Protein AF-A0A023FQD1-F1 (afdb_monomer)

Mean predicted aligned error: 7.82 Å

Secondary structure (DSSP, 8-state):
--HHHHHHHHHHHHH-SS--EEE-TTS---HHHHHHHHHHHHH-SS--EEEEES----TT---SS---HHHHHHEEEEE-HHHHHHHHHH--SS-SS-SEEEEEE-TT--HHHHHHHHHHHHHH-SS--EEEEEE-S---HHHHHHHHHHHHH-SS--EEEEEESS---HHHHHHHHHHTT-SS--EEEEEEEE--HHHHHHHHHHHHH-S---EEEEEEE---HHHHHHHHHHTTT-SS--EEEESSS-S-S-HHHHHHHHHHHHHHHHHHHHHTTS---HHHHHHHHHHTT-HHHHHHHHHHH---HHHHHHHHHHHHTT-

Nearest PDB structures (foldseek):
  5irm-assembly1_C  TM=6.467E-01  e=1.999E-05  Oryctolagus cuniculus
  5irm-assembly1_A  TM=6.499E-01  e=2.656E-05  Oryctolagus cuniculus
  5irn-assembly1_A  TM=6.885E-01  e=3.236E-04  Oryctolagus cuniculus
  8j07-assembly1_5  TM=5.801E-01  e=6.228E-05  Homo sapiens
  8glv-assembly1_Ez  TM=5.370E-01  e=3.334E-05  Chlamydomonas reinhardtii

Structure (mmCIF, N/CA/C/O backbone):
data_AF-A0A023FQD1-F1
#
_entry.id   AF-A0A023FQD1-F1
#
loop_
_atom_site.group_PDB
_atom_site.id
_atom_site.type_symbol
_atom_site.label_atom_id
_atom_site.label_alt_id
_atom_site.label_comp_id
_atom_site.label_asym_id
_atom_site.label_entity_id
_atom_site.label_seq_id
_atom_site.pdbx_PDB_ins_code
_atom_site.Cartn_x
_atom_site.Cartn_y
_atom_site.Cartn_z
_atom_site.occupancy
_atom_site.B_iso_or_equiv
_atom_site.auth_seq_id
_atom_site.auth_comp_id
_atom_site.auth_asym_id
_atom_site.auth_atom_id
_atom_site.pdbx_PDB_model_num
ATOM 1 N N . PHE A 1 1 ? 9.485 -19.911 -16.332 1.00 59.66 1 PHE A N 1
ATOM 2 C CA . PHE A 1 1 ? 9.370 -19.295 -17.665 1.00 59.66 1 PHE A CA 1
ATOM 3 C C . PHE A 1 1 ? 9.946 -17.894 -17.540 1.00 59.66 1 PHE A C 1
ATOM 5 O O . PHE A 1 1 ? 9.322 -17.101 -16.865 1.00 59.66 1 PHE A O 1
ATOM 12 N N . GLY A 1 2 ? 11.150 -17.627 -18.058 1.00 84.50 2 GLY A N 1
ATOM 13 C CA . GLY A 1 2 ? 11.765 -16.290 -17.969 1.00 84.50 2 GLY A CA 1
ATOM 14 C C . GLY A 1 2 ? 11.154 -15.300 -18.971 1.00 84.50 2 GLY A C 1
ATOM 15 O O . GLY A 1 2 ? 10.023 -15.485 -19.427 1.00 84.50 2 GLY A O 1
ATOM 16 N N . ASP A 1 3 ? 11.930 -14.310 -19.406 1.00 87.81 3 ASP A N 1
ATOM 17 C CA . ASP A 1 3 ? 11.467 -13.201 -20.261 1.00 87.81 3 ASP A CA 1
ATOM 18 C C . ASP A 1 3 ? 10.731 -13.602 -21.539 1.00 87.81 3 ASP A C 1
ATOM 20 O O . ASP A 1 3 ? 9.830 -12.897 -21.988 1.00 87.81 3 ASP A O 1
ATOM 24 N N . LEU A 1 4 ? 11.074 -14.745 -22.140 1.00 92.19 4 LEU A N 1
ATOM 25 C CA . LEU A 1 4 ? 10.372 -15.239 -23.327 1.00 92.19 4 LEU A CA 1
ATOM 26 C C . LEU A 1 4 ? 8.878 -15.459 -23.056 1.00 92.19 4 LEU A C 1
ATOM 28 O O . LEU A 1 4 ? 8.046 -15.089 -23.887 1.00 92.19 4 LEU A O 1
ATOM 32 N N . GLY A 1 5 ? 8.549 -16.028 -21.893 1.00 92.12 5 GLY A N 1
ATOM 33 C CA . GLY A 1 5 ? 7.172 -16.241 -21.459 1.00 92.12 5 GLY A CA 1
ATOM 34 C C . GLY A 1 5 ? 6.483 -14.922 -21.124 1.00 92.12 5 GLY A C 1
ATOM 35 O O . GLY A 1 5 ? 5.396 -14.661 -21.634 1.00 92.12 5 GLY A O 1
ATOM 36 N N . ALA A 1 6 ? 7.147 -14.052 -20.357 1.00 92.88 6 ALA A N 1
ATOM 37 C CA . ALA A 1 6 ? 6.629 -12.726 -20.021 1.00 92.88 6 ALA A CA 1
ATOM 38 C C . ALA A 1 6 ? 6.320 -11.884 -21.266 1.00 92.88 6 ALA A C 1
ATOM 40 O O . ALA A 1 6 ? 5.247 -11.298 -21.372 1.00 92.88 6 ALA A O 1
ATOM 41 N N . ARG A 1 7 ? 7.201 -11.896 -22.270 1.00 93.75 7 ARG A N 1
ATOM 42 C CA . ARG A 1 7 ? 6.983 -11.198 -23.540 1.00 93.75 7 ARG A CA 1
ATOM 43 C C . ARG A 1 7 ? 5.815 -11.779 -24.336 1.00 93.75 7 ARG A C 1
ATOM 45 O O . ARG A 1 7 ? 5.086 -11.025 -24.979 1.00 93.75 7 ARG A O 1
ATOM 52 N N . ALA A 1 8 ? 5.628 -13.099 -24.321 1.00 95.00 8 ALA A N 1
ATOM 53 C CA . ALA A 1 8 ? 4.468 -13.729 -24.950 1.00 95.00 8 ALA A CA 1
ATOM 54 C C . ALA A 1 8 ? 3.163 -13.330 -24.240 1.00 95.00 8 ALA A C 1
ATOM 56 O O . ALA A 1 8 ? 2.197 -12.962 -24.909 1.00 95.00 8 ALA A O 1
ATOM 57 N N . LEU A 1 9 ? 3.163 -13.314 -22.903 1.00 95.50 9 LEU A N 1
ATOM 58 C CA . LEU A 1 9 ? 2.036 -12.844 -22.095 1.00 95.50 9 LEU A CA 1
ATOM 59 C C . LEU A 1 9 ? 1.731 -11.369 -22.361 1.00 95.50 9 LEU A C 1
ATOM 61 O O . LEU A 1 9 ? 0.588 -11.039 -22.654 1.00 95.50 9 LEU A O 1
ATOM 65 N N . ALA A 1 10 ? 2.738 -10.495 -22.361 1.00 95.00 10 ALA A N 1
ATOM 66 C CA . ALA A 1 10 ? 2.570 -9.080 -22.679 1.00 95.00 10 ALA A CA 1
ATOM 67 C C . ALA A 1 10 ? 1.983 -8.871 -24.088 1.00 95.00 10 ALA A C 1
ATOM 69 O O . ALA A 1 10 ? 1.087 -8.057 -24.280 1.00 95.00 10 ALA A O 1
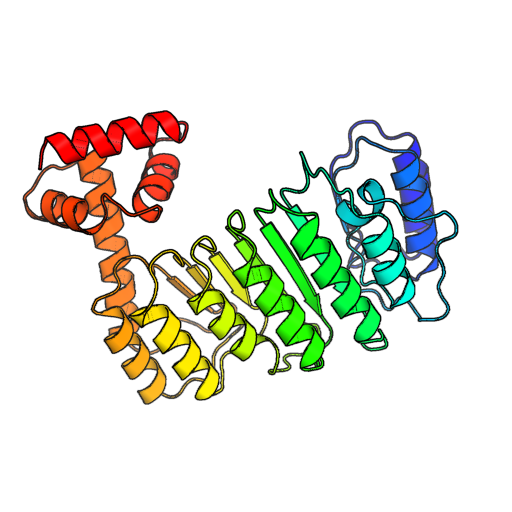ATOM 70 N N . LYS A 1 11 ? 2.413 -9.646 -25.092 1.00 95.44 11 LYS A N 1
ATOM 71 C CA . LYS A 1 11 ? 1.793 -9.596 -26.428 1.00 95.44 11 LYS A CA 1
ATOM 72 C C . LYS A 1 11 ? 0.329 -10.035 -26.408 1.00 95.44 11 LYS A C 1
ATOM 74 O O . LYS A 1 11 ? -0.492 -9.385 -27.050 1.00 95.44 11 LYS A O 1
ATOM 79 N N . ALA A 1 12 ? -0.000 -11.098 -25.676 1.00 95.38 12 ALA A N 1
ATOM 80 C CA . ALA A 1 12 ? -1.376 -11.568 -25.538 1.00 95.38 12 ALA A CA 1
ATOM 81 C C . ALA A 1 12 ? -2.261 -10.547 -24.801 1.00 95.38 12 ALA A C 1
ATOM 83 O O . ALA A 1 12 ? -3.403 -10.324 -25.203 1.00 95.38 12 ALA A O 1
ATOM 84 N N . LEU A 1 13 ? -1.726 -9.871 -23.776 1.00 95.38 13 LEU A N 1
ATOM 85 C CA . LEU A 1 13 ? -2.438 -8.832 -23.032 1.00 95.38 13 LEU A CA 1
ATOM 86 C C . LEU A 1 13 ? -2.891 -7.676 -23.924 1.00 95.38 13 LEU A C 1
ATOM 88 O O . LEU A 1 13 ? -3.989 -7.175 -23.722 1.00 95.38 13 LEU A O 1
ATOM 92 N N . ARG A 1 14 ? -2.120 -7.285 -24.946 1.00 94.00 14 ARG A N 1
ATOM 93 C CA . ARG A 1 14 ? -2.522 -6.212 -25.883 1.00 94.00 14 ARG A CA 1
ATOM 94 C C . ARG A 1 14 ? -3.893 -6.449 -26.518 1.00 94.00 14 ARG A C 1
ATOM 96 O O . ARG A 1 14 ? -4.616 -5.494 -26.766 1.00 94.00 14 ARG A O 1
ATOM 103 N N . GLN A 1 15 ? -4.239 -7.707 -26.782 1.00 93.06 15 GLN A N 1
ATOM 104 C CA . GLN A 1 15 ? -5.505 -8.097 -27.412 1.00 93.06 15 GLN A CA 1
ATOM 105 C C . GLN A 1 15 ? -6.536 -8.613 -26.402 1.00 93.06 15 GLN A C 1
ATOM 107 O O . GLN A 1 15 ? -7.679 -8.881 -26.765 1.00 93.06 15 GLN A O 1
ATOM 112 N N . ASN A 1 16 ? -6.144 -8.782 -25.140 1.00 94.06 16 ASN A N 1
ATOM 113 C CA . ASN A 1 16 ? -7.008 -9.350 -24.126 1.00 94.06 16 ASN A CA 1
ATOM 114 C C . ASN A 1 16 ? -8.005 -8.307 -23.596 1.00 94.06 16 ASN A C 1
ATOM 116 O O . ASN A 1 16 ? -7.620 -7.232 -23.140 1.00 94.06 16 ASN A O 1
ATOM 120 N N . SER A 1 17 ? -9.291 -8.651 -23.613 1.00 93.56 17 SER A N 1
ATOM 121 C CA . SER A 1 17 ? -10.382 -7.756 -23.217 1.00 93.56 17 SER A CA 1
ATOM 122 C C . SER A 1 17 ? -11.086 -8.163 -21.920 1.00 93.56 17 SER A C 1
ATOM 124 O O . SER A 1 17 ? -12.135 -7.605 -21.606 1.00 93.56 17 SER A O 1
ATOM 126 N N . SER A 1 18 ? -10.562 -9.142 -21.175 1.00 95.31 18 SER A N 1
ATOM 127 C CA . SER A 1 18 ? -11.251 -9.715 -20.007 1.00 95.31 18 SER A CA 1
ATOM 128 C C . SER A 1 18 ? -10.387 -9.830 -18.753 1.00 95.31 18 SER A C 1
ATOM 130 O O . SER A 1 18 ? -10.914 -9.797 -17.643 1.00 95.31 18 SER A O 1
ATOM 132 N N . LEU A 1 19 ? -9.073 -9.985 -18.898 1.00 95.94 19 LEU A N 1
ATOM 133 C CA . LEU A 1 19 ? -8.156 -10.172 -17.788 1.00 95.94 19 LEU A CA 1
ATOM 134 C C . LEU A 1 19 ? -7.997 -8.859 -17.027 1.00 95.94 19 LEU A C 1
ATOM 136 O O . LEU A 1 19 ? -7.632 -7.832 -17.595 1.00 95.94 19 LEU A O 1
ATOM 140 N N . LYS A 1 20 ? -8.249 -8.916 -15.721 1.00 94.69 20 LYS A N 1
ATOM 141 C CA . LYS A 1 20 ? -8.108 -7.766 -14.825 1.00 94.69 20 LYS A CA 1
ATOM 142 C C . LYS A 1 20 ? -6.785 -7.750 -14.080 1.00 94.69 20 LYS A C 1
ATOM 144 O O . LYS A 1 20 ? -6.235 -6.677 -13.858 1.00 94.69 20 LYS A O 1
ATOM 149 N N . ARG A 1 21 ? -6.265 -8.918 -13.706 1.00 94.94 21 ARG A N 1
ATOM 150 C CA . ARG A 1 21 ? -5.047 -9.042 -12.901 1.00 94.94 21 ARG A CA 1
ATOM 151 C C . ARG A 1 21 ? -4.145 -10.130 -13.464 1.00 94.94 21 ARG A C 1
ATOM 153 O O . ARG A 1 21 ? -4.637 -11.202 -13.813 1.00 94.94 21 ARG A O 1
ATOM 160 N N . LEU A 1 22 ? -2.851 -9.847 -13.534 1.00 95.19 22 LEU A N 1
ATOM 161 C CA . LEU A 1 22 ? -1.807 -10.801 -13.893 1.00 95.19 22 LEU A CA 1
ATOM 162 C C . LEU A 1 22 ? -0.693 -10.737 -12.849 1.00 95.19 22 LEU A C 1
ATOM 164 O O . LEU A 1 22 ? -0.206 -9.654 -12.549 1.00 95.19 22 LEU A O 1
ATOM 168 N N . ASP A 1 23 ? -0.272 -11.887 -12.340 1.00 94.25 23 ASP A N 1
ATOM 169 C CA . ASP A 1 23 ? 0.878 -12.005 -11.447 1.00 94.25 23 ASP A CA 1
ATOM 170 C C . ASP A 1 23 ? 1.902 -12.954 -12.077 1.00 94.25 23 ASP A C 1
ATOM 172 O O . ASP A 1 23 ? 1.580 -14.093 -12.427 1.00 94.25 23 ASP A O 1
ATOM 176 N N . VAL A 1 24 ? 3.113 -12.446 -12.286 1.00 93.12 24 VAL A N 1
ATOM 177 C CA . VAL A 1 24 ? 4.273 -13.177 -12.812 1.00 93.12 24 VAL A CA 1
ATOM 178 C C . VAL A 1 24 ? 5.522 -12.923 -11.956 1.00 93.12 24 VAL A C 1
ATOM 180 O O . VAL A 1 24 ? 6.642 -13.078 -12.441 1.00 93.12 24 VAL A O 1
ATOM 183 N N . SER A 1 25 ? 5.333 -12.552 -10.687 1.00 88.31 25 SER A N 1
ATOM 184 C CA . SER A 1 25 ? 6.391 -12.150 -9.751 1.00 88.31 25 SER A CA 1
ATOM 185 C C . SER A 1 25 ? 7.506 -13.185 -9.566 1.00 88.31 25 SER A C 1
ATOM 187 O O . SER A 1 25 ? 8.687 -12.851 -9.621 1.00 88.31 25 SER A O 1
ATOM 189 N N . ASP A 1 26 ? 7.159 -14.467 -9.484 1.00 85.12 26 ASP A N 1
ATOM 190 C CA . ASP A 1 26 ? 8.122 -15.558 -9.272 1.00 85.12 26 ASP A CA 1
ATOM 191 C C . ASP A 1 26 ? 8.632 -16.203 -10.578 1.00 85.12 26 ASP A C 1
ATOM 193 O O . ASP A 1 26 ? 8.946 -17.397 -10.641 1.00 85.12 26 ASP A O 1
ATOM 197 N N . CYS A 1 27 ? 8.720 -15.428 -11.665 1.00 88.44 27 CYS A N 1
ATOM 198 C CA . CYS A 1 27 ? 9.106 -15.946 -12.985 1.00 88.44 27 CYS A CA 1
ATOM 199 C C . CYS A 1 27 ? 10.577 -15.726 -13.379 1.00 88.44 27 CYS A C 1
ATOM 201 O O . CYS A 1 27 ? 10.958 -16.135 -14.478 1.00 88.44 27 CYS A O 1
ATOM 203 N N . ARG A 1 28 ? 11.420 -15.165 -12.494 1.00 85.69 28 ARG A N 1
ATOM 204 C CA . ARG A 1 28 ? 12.837 -14.821 -12.778 1.00 85.69 28 ARG A CA 1
ATOM 205 C C . ARG A 1 28 ? 12.964 -13.957 -14.035 1.00 85.69 28 ARG A C 1
ATOM 207 O O . ARG A 1 28 ? 13.583 -14.349 -15.026 1.00 85.69 28 ARG A O 1
ATOM 214 N N . LEU A 1 29 ? 12.273 -12.831 -14.000 1.00 90.06 29 LEU A N 1
ATOM 215 C CA . LEU A 1 29 ? 12.212 -11.880 -15.098 1.00 90.06 29 LEU A CA 1
ATOM 216 C C . LEU A 1 29 ? 13.420 -10.935 -15.060 1.00 90.06 29 LEU A C 1
ATOM 218 O O . LEU A 1 29 ? 14.055 -10.777 -14.018 1.00 90.06 29 LEU A O 1
ATOM 222 N N . THR A 1 30 ? 13.704 -10.283 -16.183 1.00 90.19 30 THR A N 1
ATOM 223 C CA . THR A 1 30 ? 14.655 -9.167 -16.281 1.00 90.19 30 THR A CA 1
ATOM 224 C C . THR A 1 30 ? 13.961 -7.900 -16.781 1.00 90.19 30 THR A C 1
ATOM 226 O O . THR A 1 30 ? 12.789 -7.912 -17.169 1.00 90.19 30 THR A O 1
ATOM 229 N N . GLU A 1 31 ? 14.685 -6.787 -16.818 1.00 91.00 31 GLU A N 1
ATOM 230 C CA . GLU A 1 31 ? 14.206 -5.503 -17.336 1.00 91.00 31 GLU A CA 1
ATOM 231 C C . GLU A 1 31 ? 13.620 -5.567 -18.770 1.00 91.00 31 GLU A C 1
ATOM 233 O O . GLU A 1 31 ? 12.736 -4.782 -19.122 1.00 91.00 31 GLU A O 1
ATOM 238 N N . GLY A 1 32 ? 13.992 -6.571 -19.580 1.00 90.94 32 GLY A N 1
ATOM 239 C CA . GLY A 1 32 ? 13.367 -6.820 -20.887 1.00 90.94 32 GLY A CA 1
ATOM 240 C C . GLY A 1 32 ? 11.873 -7.185 -20.804 1.00 90.94 32 GLY A C 1
ATOM 241 O O . GLY A 1 32 ? 11.086 -6.858 -21.705 1.00 90.94 32 GLY A O 1
ATOM 242 N N . ALA A 1 33 ? 11.449 -7.827 -19.711 1.00 92.81 33 ALA A N 1
ATOM 243 C CA . ALA A 1 33 ? 10.040 -8.080 -19.427 1.00 92.81 33 ALA A CA 1
ATOM 244 C C . ALA A 1 33 ? 9.298 -6.781 -19.080 1.00 92.81 33 ALA A C 1
ATOM 246 O O . ALA A 1 33 ? 8.182 -6.579 -19.566 1.00 92.81 33 ALA A O 1
ATOM 247 N N . VAL A 1 34 ? 9.932 -5.880 -18.320 1.00 94.31 34 VAL A N 1
ATOM 248 C CA . VAL A 1 34 ? 9.362 -4.578 -17.928 1.00 94.31 34 VAL A CA 1
ATOM 249 C C . VAL A 1 34 ? 8.991 -3.771 -19.170 1.00 94.31 34 VAL A C 1
ATOM 251 O O . VAL A 1 34 ? 7.831 -3.389 -19.320 1.00 94.31 34 VAL A O 1
ATOM 254 N N . SER A 1 35 ? 9.915 -3.619 -20.125 1.00 94.88 35 SER A N 1
ATOM 255 C CA . SER A 1 35 ? 9.648 -2.912 -21.389 1.00 94.88 35 SER A CA 1
ATOM 256 C C . SER A 1 35 ? 8.483 -3.533 -22.171 1.00 94.88 35 SER A C 1
ATOM 258 O O . SER A 1 35 ? 7.615 -2.825 -22.682 1.00 94.88 35 SER A O 1
ATOM 260 N N . SER A 1 36 ? 8.398 -4.868 -22.203 1.00 95.00 36 SER A N 1
ATOM 261 C CA . SER A 1 36 ? 7.307 -5.574 -22.889 1.00 95.00 36 SER A CA 1
ATOM 262 C C . SER A 1 36 ? 5.936 -5.269 -22.269 1.00 95.00 36 SER A C 1
ATOM 264 O O . SER A 1 36 ? 4.957 -5.072 -23.000 1.00 95.00 36 SER A O 1
ATOM 266 N N . PHE A 1 37 ? 5.854 -5.224 -20.935 1.00 95.81 37 PHE A N 1
ATOM 267 C CA . PHE A 1 37 ? 4.618 -4.914 -20.217 1.00 95.81 37 PHE A CA 1
ATOM 268 C C . PHE A 1 37 ? 4.257 -3.429 -20.263 1.00 95.81 37 PHE A C 1
ATOM 270 O O . PHE A 1 37 ? 3.077 -3.131 -20.431 1.00 95.81 37 PHE A O 1
ATOM 277 N N . VAL A 1 38 ? 5.231 -2.513 -20.216 1.00 95.44 38 VAL A N 1
ATOM 278 C CA . VAL A 1 38 ? 4.999 -1.070 -20.421 1.00 95.44 38 VAL A CA 1
ATOM 279 C C . VAL A 1 38 ? 4.309 -0.828 -21.766 1.00 95.44 38 VAL A C 1
ATOM 281 O O . VAL A 1 38 ? 3.235 -0.228 -21.811 1.00 95.44 38 VAL A O 1
ATOM 284 N N . GLU A 1 39 ? 4.850 -1.380 -22.856 1.00 94.88 39 GLU A N 1
ATOM 285 C CA . GLU A 1 39 ? 4.236 -1.258 -24.185 1.00 94.88 39 GLU A CA 1
ATOM 286 C C . GLU A 1 39 ? 2.852 -1.914 -24.263 1.00 94.88 39 GLU A C 1
ATOM 288 O O . GLU A 1 39 ? 1.966 -1.437 -24.972 1.00 94.88 39 GLU A O 1
ATOM 293 N N . SER A 1 40 ? 2.654 -3.031 -23.558 1.00 95.12 40 SER A N 1
ATOM 294 C CA . SER A 1 40 ? 1.355 -3.700 -23.530 1.00 95.12 40 SER A CA 1
ATOM 295 C C . SER A 1 40 ? 0.297 -2.877 -22.803 1.00 95.12 40 SER A C 1
ATOM 297 O O . SER A 1 40 ? -0.828 -2.764 -23.287 1.00 95.12 40 SER A O 1
ATOM 299 N N . LEU A 1 41 ? 0.632 -2.334 -21.634 1.00 94.81 41 LEU A N 1
ATOM 300 C CA . LEU A 1 41 ? -0.291 -1.572 -20.796 1.00 94.81 41 LEU A CA 1
ATOM 301 C C . LEU A 1 41 ? -0.604 -0.198 -21.388 1.00 94.81 41 LEU A C 1
ATOM 303 O O . LEU A 1 41 ? -1.699 0.310 -21.169 1.00 94.81 41 LEU A O 1
ATOM 307 N N . ALA A 1 42 ? 0.299 0.368 -22.191 1.00 92.81 42 ALA A N 1
ATOM 308 C CA . ALA A 1 42 ? 0.023 1.579 -22.961 1.00 92.81 42 ALA A CA 1
ATOM 309 C C . ALA A 1 42 ? -1.106 1.384 -23.995 1.00 92.81 42 ALA A C 1
ATOM 311 O O . ALA A 1 42 ? -1.808 2.334 -24.329 1.00 92.81 42 ALA A O 1
ATOM 312 N N . LEU A 1 43 ? -1.295 0.156 -24.494 1.00 93.69 43 LEU A N 1
ATOM 313 C CA . LEU A 1 43 ? -2.333 -0.187 -25.476 1.00 93.69 43 LEU A CA 1
ATOM 314 C C . LEU A 1 43 ? -3.571 -0.838 -24.843 1.00 93.69 43 LEU A C 1
ATOM 316 O O . LEU A 1 43 ? -4.635 -0.864 -25.460 1.00 93.69 43 LEU A O 1
ATOM 320 N N . ASN A 1 44 ? -3.442 -1.376 -23.629 1.00 92.31 44 ASN A N 1
ATOM 321 C CA . ASN A 1 44 ? -4.515 -2.065 -22.927 1.00 92.31 44 ASN A CA 1
ATOM 322 C C . ASN A 1 44 ? -5.024 -1.235 -21.740 1.00 92.31 44 ASN A C 1
ATOM 324 O O . ASN A 1 44 ? -4.305 -1.037 -20.765 1.00 92.31 44 ASN A O 1
ATOM 328 N N . ASN A 1 45 ? -6.300 -0.843 -21.777 1.00 88.81 45 ASN A N 1
ATOM 329 C CA . ASN A 1 45 ? -6.974 -0.096 -20.702 1.00 88.81 45 ASN A CA 1
ATOM 330 C C . ASN A 1 45 ? -7.917 -0.966 -19.843 1.00 88.81 45 ASN A C 1
ATOM 332 O O . ASN A 1 45 ? -8.671 -0.439 -19.031 1.00 88.81 45 ASN A O 1
ATOM 336 N N . ILE A 1 46 ? -7.917 -2.289 -20.045 1.00 92.31 46 ILE A N 1
ATOM 337 C CA . ILE A 1 46 ? -8.805 -3.237 -19.354 1.00 92.31 46 ILE A CA 1
ATOM 338 C C . ILE A 1 46 ? -8.136 -3.853 -18.130 1.00 92.31 46 ILE A C 1
ATOM 340 O O . ILE A 1 46 ? -8.797 -4.012 -17.099 1.00 92.31 46 ILE A O 1
ATOM 344 N N . VAL A 1 47 ? -6.859 -4.219 -18.263 1.00 93.75 47 VAL A N 1
ATOM 345 C CA . VAL A 1 47 ? -6.045 -4.764 -17.178 1.00 93.75 47 VAL A CA 1
ATOM 346 C C . VAL A 1 47 ? -5.905 -3.693 -16.109 1.00 93.75 47 VAL A C 1
ATOM 348 O O . VAL A 1 47 ? -5.584 -2.547 -16.413 1.00 93.75 47 VAL A O 1
ATOM 351 N N . GLU A 1 48 ? -6.152 -4.076 -14.865 1.00 92.00 48 GLU A N 1
ATOM 352 C CA . GLU A 1 48 ? -6.115 -3.209 -13.689 1.00 92.00 48 GLU A CA 1
ATOM 353 C C . GLU A 1 48 ? -4.815 -3.386 -12.899 1.00 92.00 48 GLU A C 1
ATOM 355 O O . GLU A 1 48 ? -4.383 -2.448 -12.240 1.00 92.00 48 GLU A O 1
ATOM 360 N N . ARG A 1 49 ? -4.178 -4.565 -12.964 1.00 93.19 49 ARG A N 1
ATOM 361 C CA . ARG A 1 49 ? -2.921 -4.841 -12.254 1.00 93.19 49 ARG A CA 1
ATOM 362 C C . ARG A 1 49 ? -2.060 -5.885 -12.966 1.00 93.19 49 ARG A C 1
ATOM 364 O O . ARG A 1 49 ? -2.558 -6.947 -13.340 1.00 93.19 49 ARG A O 1
ATOM 371 N N . VAL A 1 50 ? -0.766 -5.611 -13.091 1.00 95.19 50 VAL A N 1
ATOM 372 C CA . VAL A 1 50 ? 0.277 -6.560 -13.498 1.00 95.19 50 VAL A CA 1
ATOM 373 C C . VAL A 1 50 ? 1.389 -6.517 -12.459 1.00 95.19 50 VAL A C 1
ATOM 375 O O . VAL A 1 50 ? 2.027 -5.481 -12.308 1.00 95.19 50 VAL A O 1
ATOM 378 N N . CYS A 1 51 ? 1.629 -7.630 -11.770 1.00 94.00 51 CYS A N 1
ATOM 379 C CA . CYS A 1 51 ? 2.713 -7.758 -10.804 1.00 94.00 51 CYS A CA 1
ATOM 380 C C . CYS A 1 51 ? 3.887 -8.518 -11.418 1.00 94.00 51 CYS A C 1
ATOM 382 O O . CYS A 1 51 ? 3.735 -9.669 -11.836 1.00 94.00 51 CYS A O 1
ATOM 384 N N . LEU A 1 52 ? 5.045 -7.860 -11.495 1.00 92.31 52 LEU A N 1
ATOM 385 C CA . LEU A 1 52 ? 6.303 -8.471 -11.930 1.00 92.31 52 LEU A CA 1
ATOM 386 C C . LEU A 1 52 ? 7.199 -8.872 -10.754 1.00 92.31 52 LEU A C 1
ATOM 388 O O . LEU A 1 52 ? 8.230 -9.505 -10.968 1.00 92.31 52 LEU A O 1
ATOM 392 N N . GLY A 1 53 ? 6.777 -8.568 -9.525 1.00 83.12 53 GLY A N 1
ATOM 393 C CA . GLY A 1 53 ? 7.500 -8.898 -8.303 1.00 83.12 53 GLY A CA 1
ATOM 394 C C . GLY A 1 53 ? 8.715 -8.013 -8.052 1.00 83.12 53 GLY A C 1
ATOM 395 O O . GLY A 1 53 ? 8.930 -6.995 -8.714 1.00 83.12 53 GLY A O 1
ATOM 396 N N . ASN A 1 54 ? 9.515 -8.427 -7.069 1.00 80.75 54 ASN A N 1
ATOM 397 C CA . ASN A 1 54 ? 10.768 -7.764 -6.739 1.00 80.75 54 ASN A CA 1
ATOM 398 C C . ASN A 1 54 ? 11.821 -8.119 -7.789 1.00 80.75 54 ASN A C 1
ATOM 400 O O . ASN A 1 54 ? 12.394 -9.209 -7.774 1.00 80.75 54 ASN A O 1
ATOM 404 N N . MET A 1 55 ? 12.049 -7.187 -8.707 1.00 85.12 55 MET A N 1
ATOM 405 C CA . MET A 1 55 ? 13.019 -7.319 -9.786 1.00 85.12 55 MET A CA 1
ATOM 406 C C . MET A 1 55 ? 14.154 -6.324 -9.598 1.00 85.12 55 MET A C 1
ATOM 408 O O . MET A 1 55 ? 13.956 -5.217 -9.115 1.00 85.12 55 MET A O 1
ATOM 412 N N . GLU A 1 56 ? 15.351 -6.685 -10.031 1.00 84.56 56 GLU A N 1
ATOM 413 C CA . GLU A 1 56 ? 16.470 -5.752 -10.052 1.00 84.56 56 GLU A CA 1
ATOM 414 C C . GLU A 1 56 ? 16.484 -5.030 -11.405 1.00 84.56 56 GLU A C 1
ATOM 416 O O . GLU A 1 56 ? 17.038 -5.522 -12.386 1.00 84.56 56 GLU A O 1
ATOM 421 N N . VAL A 1 57 ? 15.778 -3.897 -11.484 1.00 90.62 57 VAL A N 1
ATOM 422 C CA . VA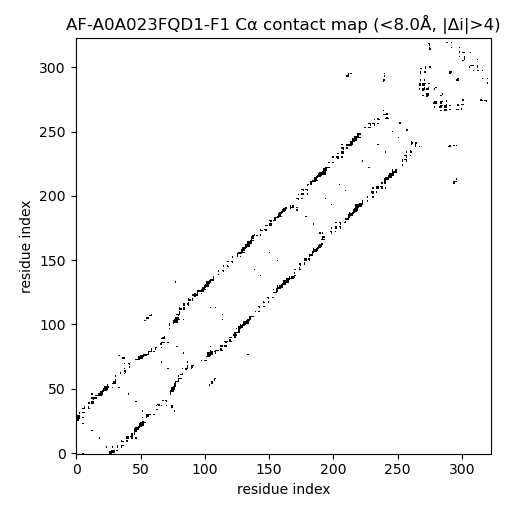L A 1 57 ? 15.839 -3.001 -12.648 1.00 90.62 57 VAL A CA 1
ATOM 423 C C . VAL A 1 57 ? 17.081 -2.130 -12.511 1.00 90.62 57 VAL A C 1
ATOM 425 O O . VAL A 1 57 ? 17.183 -1.328 -11.582 1.00 90.62 57 VAL A O 1
ATOM 428 N N . THR A 1 58 ? 18.030 -2.297 -13.427 1.00 92.56 58 THR A N 1
ATOM 429 C CA . THR A 1 58 ? 19.314 -1.592 -13.373 1.00 92.56 58 THR A CA 1
ATOM 430 C C . THR A 1 58 ? 19.139 -0.096 -13.634 1.00 92.56 58 THR A C 1
ATOM 432 O O . THR A 1 58 ? 18.179 0.326 -14.283 1.00 92.56 58 THR A O 1
ATOM 435 N N . GLU A 1 59 ? 20.077 0.739 -13.185 1.00 93.81 59 GLU A N 1
ATOM 436 C CA . GLU A 1 59 ? 20.075 2.176 -13.516 1.00 93.81 59 GLU A CA 1
ATOM 437 C C . GLU A 1 59 ? 20.349 2.452 -15.013 1.00 93.81 59 GLU A C 1
ATOM 439 O O . GLU A 1 59 ? 20.099 3.558 -15.493 1.00 93.81 59 GLU A O 1
ATOM 444 N N . GLU A 1 60 ? 20.812 1.453 -15.775 1.00 92.12 60 GLU A N 1
ATOM 445 C CA . GLU A 1 60 ? 20.974 1.539 -17.234 1.00 92.12 60 GLU A CA 1
ATOM 446 C C . GLU A 1 60 ? 19.640 1.410 -17.980 1.00 92.12 60 GLU A C 1
ATOM 448 O O . GLU A 1 60 ? 19.496 1.919 -19.099 1.00 92.12 60 GLU A O 1
ATOM 453 N N . TRP A 1 61 ? 18.646 0.762 -17.364 1.00 93.94 61 TRP A N 1
ATOM 454 C CA . TRP A 1 61 ? 17.340 0.588 -17.976 1.00 93.94 61 TRP A CA 1
ATOM 455 C C . TRP A 1 61 ? 16.641 1.928 -18.215 1.00 93.94 61 TRP A C 1
ATOM 457 O O . TRP A 1 61 ? 16.517 2.785 -17.333 1.00 93.94 61 TRP A O 1
ATOM 467 N N . ALA A 1 62 ? 16.092 2.067 -19.418 1.00 91.94 62 ALA A N 1
ATOM 468 C CA . ALA A 1 62 ? 15.222 3.163 -19.796 1.00 91.94 62 ALA A CA 1
ATOM 469 C C . ALA A 1 62 ? 13.948 2.618 -20.451 1.00 91.94 62 ALA A C 1
ATOM 471 O O . ALA A 1 62 ? 14.011 1.647 -21.217 1.00 91.94 62 ALA A O 1
ATOM 472 N N . PRO A 1 63 ? 12.791 3.249 -20.203 1.00 88.19 63 PRO A N 1
ATOM 473 C CA . PRO A 1 63 ? 11.550 2.820 -20.817 1.00 88.19 63 PRO A CA 1
ATOM 474 C C . PRO A 1 63 ? 11.604 3.040 -22.336 1.00 88.19 63 PRO A C 1
ATOM 476 O O . PRO A 1 63 ? 12.052 4.079 -22.822 1.00 88.19 63 PRO A O 1
ATOM 479 N N . THR A 1 64 ? 11.142 2.049 -23.105 1.00 88.19 64 THR A N 1
ATOM 480 C CA . THR A 1 64 ? 11.114 2.124 -24.580 1.00 88.19 64 THR A CA 1
ATOM 481 C C . THR A 1 64 ? 10.083 3.126 -25.097 1.00 88.19 64 THR A C 1
ATOM 483 O O . THR A 1 64 ? 10.238 3.673 -26.188 1.00 88.19 64 THR A O 1
ATOM 486 N N . LEU A 1 65 ? 9.040 3.382 -24.305 1.00 89.69 65 LEU A N 1
ATOM 487 C CA . LEU A 1 65 ? 8.008 4.390 -24.527 1.00 89.69 65 LEU A CA 1
ATOM 488 C C . LEU A 1 65 ? 7.873 5.254 -23.269 1.00 89.69 65 LEU A C 1
ATOM 490 O O . LEU A 1 65 ? 8.025 4.709 -22.178 1.00 89.69 65 LEU A O 1
ATOM 494 N N . PRO A 1 66 ? 7.524 6.548 -23.383 1.00 90.25 66 PRO A N 1
ATOM 495 C CA . PRO A 1 66 ? 7.311 7.399 -22.217 1.00 90.25 66 PRO A CA 1
ATOM 496 C C . PRO A 1 66 ? 6.325 6.775 -21.228 1.00 90.25 66 PRO A C 1
ATOM 498 O O . PRO A 1 66 ? 5.240 6.325 -21.619 1.00 90.25 66 PRO A O 1
ATOM 501 N N . LEU A 1 67 ? 6.694 6.763 -19.947 1.00 93.12 67 LEU A N 1
ATOM 502 C CA . LEU A 1 67 ? 5.797 6.290 -18.903 1.00 93.12 67 LEU A CA 1
ATOM 503 C C . LEU A 1 67 ? 4.581 7.217 -18.775 1.00 93.12 67 LEU A C 1
ATOM 505 O O . LEU A 1 67 ? 4.657 8.432 -18.949 1.00 93.12 67 LEU A O 1
ATOM 509 N N . THR A 1 68 ? 3.435 6.619 -18.463 1.00 91.19 68 THR A N 1
ATOM 510 C CA . THR A 1 68 ? 2.196 7.347 -18.176 1.00 91.19 68 THR A CA 1
ATOM 511 C C . THR A 1 68 ? 1.682 6.925 -16.811 1.00 91.19 68 THR A C 1
ATOM 513 O O . THR A 1 68 ? 1.868 5.774 -16.408 1.00 91.19 68 THR A O 1
ATOM 516 N N . ALA A 1 69 ? 0.965 7.809 -16.116 1.00 88.31 69 ALA A N 1
ATOM 517 C CA . ALA A 1 69 ? 0.427 7.485 -14.797 1.00 88.31 69 ALA A CA 1
ATOM 518 C C . ALA A 1 69 ? -0.496 6.261 -14.817 1.00 88.31 69 ALA A C 1
ATOM 520 O O . ALA A 1 69 ? -0.513 5.481 -13.866 1.00 88.31 69 ALA A O 1
ATOM 521 N N . SER A 1 70 ? -1.224 6.057 -15.919 1.00 88.50 70 SER A N 1
ATOM 522 C CA . SER A 1 70 ? -2.048 4.864 -16.113 1.00 88.50 70 SER A CA 1
ATOM 523 C C . SER A 1 70 ? -1.208 3.586 -16.164 1.00 88.50 70 SER A C 1
ATOM 525 O O . SER A 1 70 ? -1.603 2.582 -15.583 1.00 88.50 70 SER A O 1
ATOM 527 N N . VAL A 1 71 ? -0.057 3.590 -16.840 1.00 92.12 71 VAL A N 1
ATOM 528 C CA . VAL A 1 71 ? 0.829 2.415 -16.872 1.00 92.12 71 VAL A CA 1
ATOM 529 C C . VAL A 1 71 ? 1.447 2.187 -15.495 1.00 92.12 71 VAL A C 1
ATOM 531 O O . VAL A 1 71 ? 1.337 1.086 -14.965 1.00 92.12 71 VAL A O 1
ATOM 534 N N . CYS A 1 72 ? 2.026 3.221 -14.885 1.00 92.31 72 CYS A N 1
ATOM 535 C CA . CYS A 1 72 ? 2.751 3.071 -13.625 1.00 92.31 72 CYS A CA 1
ATOM 536 C C . CYS A 1 72 ? 1.852 2.696 -12.439 1.00 92.31 72 CYS A C 1
ATOM 538 O O . CYS A 1 72 ? 2.271 1.935 -11.580 1.00 92.31 72 CYS A O 1
ATOM 540 N N . SER A 1 73 ? 0.600 3.165 -12.404 1.00 89.44 73 SER A N 1
ATOM 541 C CA . SER A 1 73 ? -0.359 2.773 -11.353 1.00 89.44 73 SER A CA 1
ATOM 542 C C . SER A 1 73 ? -0.834 1.320 -11.455 1.00 89.44 73 SER A C 1
ATOM 544 O O . SER A 1 73 ? -1.361 0.785 -10.482 1.00 89.44 73 SER A O 1
ATOM 546 N N . ARG A 1 74 ? -0.658 0.677 -12.617 1.00 92.31 74 ARG A N 1
ATOM 547 C CA . ARG A 1 74 ? -1.110 -0.699 -12.882 1.00 92.31 74 ARG A CA 1
ATOM 548 C C . ARG A 1 74 ? 0.033 -1.703 -12.983 1.00 92.31 74 ARG A C 1
ATOM 550 O O . ARG A 1 74 ? -0.232 -2.901 -12.939 1.00 92.31 74 ARG A O 1
ATOM 557 N N . LEU A 1 75 ? 1.270 -1.241 -13.154 1.00 94.19 75 LEU A N 1
ATOM 558 C CA . LEU A 1 75 ? 2.460 -2.078 -13.258 1.00 94.19 75 LEU A CA 1
ATOM 559 C C . LEU A 1 75 ? 3.232 -2.058 -11.938 1.00 94.19 75 LEU A C 1
ATOM 561 O O . LEU A 1 75 ? 3.927 -1.092 -11.631 1.00 94.19 75 LEU A O 1
ATOM 565 N N . GLU A 1 76 ? 3.135 -3.143 -11.180 1.00 93.94 76 GLU A N 1
ATOM 566 C CA . GLU A 1 76 ? 3.894 -3.329 -9.947 1.00 93.94 76 GLU A CA 1
ATOM 567 C C . GLU A 1 76 ? 5.258 -3.928 -10.298 1.00 93.94 76 GLU A C 1
ATOM 569 O O . GLU A 1 76 ? 5.383 -5.112 -10.630 1.00 93.94 76 GLU A O 1
ATOM 574 N N . VAL A 1 77 ? 6.272 -3.068 -10.270 1.00 92.81 77 VAL A N 1
ATOM 575 C CA . VAL A 1 77 ? 7.677 -3.387 -10.520 1.00 92.81 77 VAL A CA 1
ATOM 576 C C . VAL A 1 77 ? 8.544 -2.544 -9.591 1.00 92.81 77 VAL A C 1
ATOM 578 O O . VAL A 1 77 ? 8.176 -1.432 -9.211 1.00 92.81 77 VAL A O 1
ATOM 581 N N . THR A 1 78 ? 9.704 -3.071 -9.228 1.00 92.25 78 THR A N 1
ATOM 582 C CA . THR A 1 78 ? 10.741 -2.342 -8.500 1.00 92.25 78 THR A CA 1
ATOM 583 C C . THR A 1 78 ? 11.471 -1.390 -9.453 1.00 92.25 78 THR A C 1
ATOM 585 O O . THR A 1 78 ? 12.317 -1.807 -10.237 1.00 92.25 78 THR A O 1
ATOM 588 N N . TRP A 1 79 ? 11.106 -0.110 -9.426 1.00 93.88 79 TRP A N 1
ATOM 589 C CA . TRP A 1 79 ? 11.628 0.914 -10.330 1.00 93.88 79 TRP A CA 1
ATOM 590 C C . TRP A 1 79 ? 13.067 1.329 -9.993 1.00 93.88 79 TRP A C 1
ATOM 592 O O . TRP A 1 79 ? 13.464 1.350 -8.830 1.00 93.88 79 TRP A O 1
ATOM 602 N N . ASN A 1 80 ? 13.821 1.720 -11.018 1.00 94.44 80 ASN A N 1
ATOM 603 C CA . ASN A 1 80 ? 15.082 2.449 -10.871 1.00 94.44 80 ASN A CA 1
ATOM 604 C C . ASN A 1 80 ? 14.821 3.963 -10.700 1.00 94.44 80 ASN A C 1
ATOM 606 O O . ASN A 1 80 ? 13.670 4.420 -10.768 1.00 94.44 80 ASN A O 1
ATOM 610 N N . THR A 1 81 ? 15.877 4.770 -10.541 1.00 95.00 81 THR A N 1
ATOM 611 C CA . THR A 1 81 ? 15.751 6.237 -10.399 1.00 95.00 81 THR A CA 1
ATOM 612 C C . THR A 1 81 ? 14.929 6.859 -11.519 1.00 95.00 81 THR A C 1
ATOM 614 O O . THR A 1 81 ? 14.009 7.638 -11.267 1.00 95.00 81 THR A O 1
ATOM 617 N N . ARG A 1 82 ? 15.241 6.506 -12.768 1.00 94.56 82 ARG A N 1
ATOM 618 C CA . ARG A 1 82 ? 14.615 7.109 -13.944 1.00 94.56 82 ARG A CA 1
ATOM 619 C C . ARG A 1 82 ? 13.126 6.786 -14.033 1.00 94.56 82 ARG A C 1
ATOM 621 O O . ARG A 1 82 ? 12.331 7.679 -14.315 1.00 94.56 82 ARG A O 1
ATOM 628 N N . GLY A 1 83 ? 12.744 5.540 -13.761 1.00 94.50 83 GLY A N 1
ATOM 629 C CA . GLY A 1 83 ? 11.348 5.112 -13.743 1.00 94.50 83 GLY A CA 1
ATOM 630 C C . GLY A 1 83 ? 10.522 5.881 -12.714 1.00 94.50 83 GLY A C 1
ATOM 631 O O . GLY A 1 83 ? 9.427 6.344 -13.031 1.00 94.50 83 GLY A O 1
ATOM 632 N N . LEU A 1 84 ? 11.069 6.100 -11.511 1.00 94.94 84 LEU A N 1
ATOM 633 C CA . LEU A 1 84 ? 10.412 6.912 -10.484 1.00 94.94 84 LEU A CA 1
ATOM 634 C C . LEU A 1 84 ? 10.274 8.380 -10.892 1.00 94.94 84 LEU A C 1
ATOM 636 O O . LEU A 1 84 ? 9.227 8.976 -10.648 1.00 94.94 84 LEU A O 1
ATOM 640 N N . GLU A 1 85 ? 11.302 8.967 -11.506 1.00 94.94 85 GLU A N 1
ATOM 641 C CA . GLU A 1 85 ? 11.263 10.361 -11.953 1.00 94.94 85 GLU A CA 1
ATOM 642 C C . GLU A 1 85 ? 10.275 10.579 -13.105 1.00 94.94 85 GLU A C 1
ATOM 644 O O . GLU A 1 85 ? 9.494 11.532 -13.064 1.00 94.94 85 GLU A O 1
ATOM 649 N N . GLU A 1 86 ? 10.257 9.691 -14.102 1.00 94.31 86 GLU A N 1
ATOM 650 C CA . GLU A 1 86 ? 9.279 9.746 -15.195 1.00 94.31 86 GLU A CA 1
ATOM 651 C C . GLU A 1 86 ? 7.855 9.507 -14.676 1.00 94.31 86 GLU A C 1
ATOM 653 O O . GLU A 1 86 ? 6.925 10.218 -15.067 1.00 94.31 86 GLU A O 1
ATOM 658 N N . TRP A 1 87 ? 7.678 8.578 -13.729 1.00 93.50 87 TRP A N 1
ATOM 659 C CA . TRP A 1 87 ? 6.390 8.386 -13.073 1.00 93.50 87 TRP A CA 1
ATOM 660 C C . TRP A 1 87 ? 5.954 9.647 -12.319 1.00 93.50 87 TRP A C 1
ATOM 662 O O . TRP A 1 87 ? 4.839 10.123 -12.527 1.00 93.50 87 TRP A O 1
ATOM 672 N N . ALA A 1 88 ? 6.833 10.239 -11.511 1.00 93.56 88 ALA A N 1
ATOM 673 C CA . ALA A 1 88 ? 6.550 11.479 -10.793 1.00 93.56 88 ALA A CA 1
ATOM 674 C C . ALA A 1 88 ? 6.155 12.621 -11.747 1.00 93.56 88 ALA A C 1
ATOM 676 O O . ALA A 1 88 ? 5.222 13.367 -11.457 1.00 93.56 88 ALA A O 1
ATOM 677 N N . ALA A 1 89 ? 6.823 12.732 -12.900 1.00 92.44 89 ALA A N 1
ATOM 678 C CA . ALA A 1 89 ? 6.541 13.754 -13.906 1.00 92.44 89 ALA A CA 1
ATOM 679 C C . ALA A 1 89 ? 5.189 13.558 -14.612 1.00 92.44 89 ALA A C 1
ATOM 681 O O . ALA A 1 89 ? 4.560 14.535 -15.015 1.00 92.44 89 ALA A O 1
ATOM 682 N N . CYS A 1 90 ? 4.742 12.310 -14.771 1.00 90.12 90 CYS A N 1
ATOM 683 C CA . CYS A 1 90 ? 3.494 11.983 -15.461 1.00 90.12 90 CYS A CA 1
ATOM 684 C C . CYS A 1 90 ? 2.269 11.857 -14.535 1.00 90.12 90 CYS A C 1
ATOM 686 O O . CYS A 1 90 ? 1.174 11.596 -15.039 1.00 90.12 90 CYS A O 1
ATOM 688 N N . MET A 1 91 ? 2.427 12.008 -13.210 1.00 88.06 91 MET A N 1
ATOM 689 C CA . MET A 1 91 ? 1.308 11.941 -12.262 1.00 88.06 91 MET A CA 1
ATOM 690 C C . MET A 1 91 ? 0.249 13.013 -12.586 1.00 88.06 91 MET A C 1
ATOM 692 O O . MET A 1 91 ? 0.593 14.178 -12.800 1.00 88.06 91 MET A O 1
ATOM 696 N N . PRO A 1 92 ? -1.042 12.645 -12.648 1.00 71.25 92 PRO A N 1
ATOM 697 C CA . PRO A 1 92 ? -2.098 13.568 -13.028 1.00 71.25 92 PRO A CA 1
ATOM 698 C C . PRO A 1 92 ? -2.405 14.510 -11.863 1.00 71.25 92 PRO A C 1
ATOM 700 O O . PRO A 1 92 ? -2.518 14.066 -10.726 1.00 71.25 92 PRO A O 1
ATOM 703 N N . GLN A 1 93 ? -2.596 15.802 -12.140 1.00 65.06 93 GLN A N 1
ATOM 704 C CA . GLN A 1 93 ? -2.979 16.762 -11.093 1.00 65.06 93 GLN A CA 1
ATOM 705 C C . GLN A 1 93 ? -4.440 16.627 -10.637 1.00 65.06 93 GLN A C 1
ATOM 707 O O . GLN A 1 93 ? -4.780 17.102 -9.560 1.00 65.06 93 GLN A O 1
ATOM 712 N N . ASP A 1 94 ? -5.280 15.950 -11.425 1.00 56.41 94 ASP A N 1
ATOM 713 C CA . ASP A 1 94 ? -6.663 15.618 -11.081 1.00 56.41 94 ASP A CA 1
ATOM 714 C C . ASP A 1 94 ? -6.833 14.094 -11.049 1.00 56.41 94 ASP A C 1
ATOM 716 O O . ASP A 1 94 ? -6.970 13.433 -12.083 1.00 56.41 94 ASP A O 1
ATOM 720 N N . ASP A 1 95 ? -6.816 13.533 -9.843 1.00 59.88 95 ASP A N 1
ATOM 721 C CA . ASP A 1 95 ? -6.867 12.096 -9.603 1.00 59.88 95 ASP A CA 1
ATOM 722 C C . ASP A 1 95 ? -8.270 11.640 -9.179 1.00 59.88 95 ASP A C 1
ATOM 724 O O . ASP A 1 95 ? -8.654 11.685 -8.007 1.00 59.88 95 ASP A O 1
ATOM 728 N N . ARG A 1 96 ? -9.062 11.195 -10.161 1.00 55.16 96 ARG A N 1
ATOM 729 C CA . ARG A 1 96 ? -10.392 10.619 -9.915 1.00 55.16 96 ARG A CA 1
ATOM 730 C C . ARG A 1 96 ? -10.384 9.103 -9.691 1.00 55.16 96 ARG A C 1
ATOM 732 O O . ARG A 1 96 ? -11.463 8.555 -9.476 1.00 55.16 96 ARG A O 1
ATOM 739 N N . SER A 1 97 ? -9.238 8.406 -9.740 1.00 60.09 97 SER A N 1
ATOM 740 C CA . SER A 1 97 ? -9.260 6.931 -9.704 1.00 60.09 97 SER A CA 1
ATOM 741 C C . SER A 1 97 ? -8.083 6.199 -9.052 1.00 60.09 97 SER A C 1
ATOM 743 O O . SER A 1 97 ? -8.159 4.973 -8.976 1.00 60.09 97 SER A O 1
ATOM 745 N N . CYS A 1 98 ? -7.014 6.841 -8.570 1.00 67.88 98 CYS A N 1
ATOM 746 C CA . CYS A 1 98 ? -5.926 6.125 -7.887 1.00 67.88 98 CYS A CA 1
ATOM 747 C C . CYS A 1 98 ? -6.285 5.836 -6.422 1.00 67.88 98 CYS A C 1
ATOM 749 O O . CYS A 1 98 ? -5.684 6.349 -5.482 1.00 67.88 98 CYS A O 1
ATOM 751 N N . SER A 1 99 ? -7.272 4.961 -6.217 1.00 82.62 99 SER A N 1
ATOM 752 C CA . SER A 1 99 ? -7.627 4.471 -4.882 1.00 82.62 99 SER A CA 1
ATOM 753 C C . SER A 1 99 ? -6.555 3.549 -4.298 1.00 82.62 99 SER A C 1
ATOM 755 O O . SER A 1 99 ? -6.431 3.463 -3.076 1.00 82.62 99 SER A O 1
ATOM 757 N N . HIS A 1 100 ? -5.796 2.866 -5.157 1.00 87.38 100 HIS A N 1
ATOM 758 C CA . HIS A 1 100 ? -4.717 1.953 -4.798 1.00 87.38 100 HIS A CA 1
ATOM 759 C C . HIS A 1 100 ? -3.441 2.335 -5.552 1.00 87.38 100 HIS A C 1
ATOM 761 O O . HIS A 1 100 ? -3.478 2.508 -6.772 1.00 87.38 100 HIS A O 1
ATOM 767 N N . LEU A 1 101 ? -2.322 2.428 -4.836 1.00 90.00 101 LEU A N 1
ATOM 768 C CA . LEU A 1 101 ? -1.012 2.733 -5.401 1.00 90.00 101 LEU A CA 1
ATOM 769 C C . LEU A 1 101 ? 0.041 1.812 -4.787 1.00 90.00 101 LEU A C 1
ATOM 771 O O . LEU A 1 101 ? 0.102 1.671 -3.567 1.00 90.00 101 LEU A O 1
ATOM 775 N N . SER A 1 102 ? 0.881 1.214 -5.627 1.00 92.25 102 SER A N 1
ATOM 776 C CA . SER A 1 102 ? 1.998 0.376 -5.198 1.00 92.25 102 SER A CA 1
ATOM 777 C C . SER A 1 102 ? 3.286 0.916 -5.797 1.00 92.25 102 SER A C 1
ATOM 779 O O . SER A 1 102 ? 3.418 0.977 -7.018 1.00 92.25 102 SER A O 1
ATOM 781 N N . VAL A 1 103 ? 4.212 1.356 -4.948 1.00 93.00 103 VAL A N 1
ATOM 782 C CA . VAL A 1 103 ? 5.524 1.858 -5.359 1.00 93.00 103 VAL A CA 1
ATOM 783 C C . VAL A 1 103 ? 6.603 0.938 -4.822 1.00 93.00 103 VAL A C 1
ATOM 785 O O . VAL A 1 103 ? 6.613 0.592 -3.643 1.00 93.00 103 VAL A O 1
ATOM 788 N N . ALA A 1 104 ? 7.529 0.562 -5.692 1.00 92.69 104 ALA A N 1
ATOM 789 C CA . ALA A 1 104 ? 8.695 -0.207 -5.315 1.00 92.69 104 ALA A CA 1
ATOM 790 C C . ALA A 1 104 ? 9.945 0.374 -5.970 1.00 92.69 104 ALA A C 1
ATOM 792 O O . ALA A 1 104 ? 9.851 0.889 -7.084 1.00 92.69 104 ALA A O 1
ATOM 793 N N . TRP A 1 105 ? 11.099 0.298 -5.306 1.00 92.25 105 TRP A N 1
ATOM 794 C CA . TRP A 1 105 ? 12.361 0.783 -5.877 1.00 92.25 105 TRP A CA 1
ATOM 795 C C . TRP A 1 105 ? 13.579 -0.053 -5.496 1.00 92.25 105 TRP A C 1
ATOM 797 O O . TRP A 1 105 ? 13.562 -0.776 -4.499 1.00 92.25 105 TRP A O 1
ATOM 807 N N . THR A 1 106 ? 14.619 0.004 -6.329 1.00 90.50 106 THR A N 1
ATOM 808 C CA . THR A 1 106 ? 15.830 -0.817 -6.177 1.00 90.50 106 THR A CA 1
ATOM 809 C C . THR A 1 106 ? 16.792 -0.226 -5.146 1.00 90.50 106 THR A C 1
ATOM 811 O O . THR A 1 106 ? 16.719 0.953 -4.799 1.00 90.50 106 THR A O 1
ATOM 814 N N . ALA A 1 107 ? 17.731 -1.036 -4.647 1.00 87.50 107 ALA A N 1
ATOM 815 C CA . ALA A 1 107 ? 18.759 -0.575 -3.707 1.00 87.50 107 ALA A CA 1
ATOM 816 C C . ALA A 1 107 ? 19.701 0.487 -4.303 1.00 87.50 107 ALA A C 1
ATOM 818 O O . ALA A 1 107 ? 20.209 1.332 -3.570 1.00 87.50 107 ALA A O 1
ATOM 819 N N . GLU A 1 108 ? 19.904 0.458 -5.622 1.00 88.25 108 GLU A N 1
ATOM 820 C CA . GLU A 1 108 ? 20.762 1.399 -6.355 1.00 88.25 108 GLU A CA 1
ATOM 821 C C . GLU A 1 108 ? 20.071 2.733 -6.670 1.00 88.25 108 GLU A C 1
ATOM 823 O O . GLU A 1 108 ? 20.728 3.691 -7.078 1.00 88.25 108 GLU A O 1
ATOM 828 N N . THR A 1 109 ? 18.756 2.815 -6.449 1.00 90.94 109 THR A N 1
ATOM 829 C CA . THR A 1 109 ? 17.963 4.001 -6.767 1.00 90.94 109 THR A CA 1
ATOM 830 C C . THR A 1 109 ? 18.467 5.227 -6.002 1.00 90.94 109 THR A C 1
ATOM 832 O O . THR A 1 109 ? 18.592 5.225 -4.773 1.00 90.94 109 THR A O 1
ATOM 835 N N . ASN A 1 110 ? 18.674 6.329 -6.722 1.00 92.56 110 ASN A N 1
ATOM 836 C CA . ASN A 1 110 ? 19.033 7.609 -6.135 1.00 92.56 110 ASN A CA 1
ATOM 837 C C . ASN A 1 110 ? 17.885 8.125 -5.242 1.00 92.56 110 ASN A C 1
ATOM 839 O O . ASN A 1 110 ? 16.752 8.280 -5.717 1.00 92.56 110 ASN A O 1
ATOM 843 N N . PRO A 1 111 ? 18.163 8.492 -3.979 1.00 90.75 111 PRO A N 1
ATOM 844 C CA . PRO A 1 111 ? 17.155 9.019 -3.058 1.00 90.75 111 PRO A CA 1
ATOM 845 C C . PRO A 1 111 ? 16.383 10.231 -3.588 1.00 90.75 111 PRO A C 1
ATOM 847 O O . PRO A 1 111 ? 15.207 10.404 -3.271 1.00 90.75 111 PRO A O 1
ATOM 850 N N . GLY A 1 112 ? 17.010 11.056 -4.431 1.00 93.06 112 GLY A N 1
ATOM 851 C CA . GLY A 1 112 ? 16.364 12.194 -5.078 1.00 93.06 112 GLY A CA 1
ATOM 852 C C . GLY A 1 112 ? 15.176 11.791 -5.955 1.00 93.06 112 GLY A C 1
ATOM 853 O O . GLY A 1 112 ? 14.159 12.486 -5.940 1.00 93.06 112 GLY A O 1
ATOM 854 N N . GLY A 1 113 ? 15.257 10.655 -6.657 1.00 93.00 113 GLY A N 1
ATOM 855 C CA . GLY A 1 113 ? 14.152 10.122 -7.460 1.00 93.00 113 GLY A CA 1
ATOM 856 C C . GLY A 1 113 ? 12.975 9.675 -6.591 1.00 93.00 113 GLY A C 1
ATOM 857 O O . GLY A 1 113 ? 11.827 10.038 -6.850 1.00 93.00 113 GLY A O 1
ATOM 858 N N . VAL A 1 114 ? 13.269 8.983 -5.486 1.00 93.81 114 VAL A N 1
ATOM 859 C CA . VAL A 1 114 ? 12.272 8.548 -4.491 1.00 93.81 114 VAL A CA 1
ATOM 860 C C . VAL A 1 114 ? 11.577 9.750 -3.843 1.00 93.81 114 VAL A C 1
ATOM 862 O O . VAL A 1 114 ? 10.350 9.802 -3.763 1.00 93.81 114 VAL A O 1
ATOM 865 N N . VAL A 1 115 ? 12.343 10.761 -3.420 1.00 94.62 115 VAL A N 1
ATOM 866 C CA . VAL A 1 115 ? 11.799 11.991 -2.823 1.00 94.62 115 VAL A CA 1
ATOM 867 C C . VAL A 1 115 ? 10.927 12.755 -3.821 1.00 94.62 115 VAL A C 1
ATOM 869 O O . VAL A 1 115 ? 9.838 13.201 -3.450 1.00 94.62 115 VAL A O 1
ATOM 872 N N . LYS A 1 116 ? 11.355 12.877 -5.087 1.00 94.88 116 LYS A N 1
ATOM 873 C CA . LYS A 1 116 ? 10.543 13.485 -6.154 1.00 94.88 116 LYS A CA 1
ATOM 874 C C . LYS A 1 116 ? 9.213 12.757 -6.313 1.00 94.88 116 LYS A C 1
ATOM 876 O O . LYS A 1 116 ? 8.175 13.417 -6.324 1.00 94.88 116 LYS A O 1
ATOM 881 N N . TRP A 1 117 ? 9.229 11.426 -6.343 1.00 95.12 117 TRP A N 1
ATOM 882 C CA . TRP A 1 117 ? 8.011 10.624 -6.425 1.00 95.12 117 TRP A CA 1
ATOM 883 C C . TRP A 1 117 ? 7.066 10.880 -5.248 1.00 95.12 117 TRP A C 1
ATOM 885 O O . TRP A 1 117 ? 5.909 11.234 -5.467 1.00 95.12 117 TRP A O 1
ATOM 895 N N . PHE A 1 118 ? 7.555 10.814 -4.004 1.00 93.19 118 PHE A N 1
ATOM 896 C CA . PHE A 1 118 ? 6.723 11.092 -2.825 1.00 93.19 118 PHE A CA 1
ATOM 897 C C . PHE A 1 118 ? 6.169 12.520 -2.831 1.00 93.19 118 PHE A C 1
ATOM 899 O O . PHE A 1 118 ? 5.020 12.740 -2.447 1.00 93.19 118 PHE A O 1
ATOM 906 N N . SER A 1 119 ? 6.955 13.496 -3.294 1.00 92.38 119 SER A N 1
ATOM 907 C CA . SER A 1 119 ? 6.505 14.884 -3.403 1.00 92.38 119 SER A CA 1
ATOM 908 C C . SER A 1 119 ? 5.399 15.064 -4.448 1.00 92.38 119 SER A C 1
ATOM 910 O O . SER A 1 119 ? 4.431 15.779 -4.186 1.00 92.38 119 SER A O 1
ATOM 912 N N . ALA A 1 120 ? 5.494 14.370 -5.586 1.00 91.81 120 ALA A N 1
ATOM 913 C CA . ALA A 1 120 ? 4.475 14.377 -6.630 1.00 91.81 120 ALA A CA 1
ATOM 914 C C . ALA A 1 120 ? 3.197 13.666 -6.162 1.00 91.81 120 ALA A C 1
ATOM 916 O O . ALA A 1 120 ? 2.105 14.224 -6.298 1.00 91.81 120 ALA A O 1
ATOM 917 N N . ALA A 1 121 ? 3.334 12.498 -5.523 1.00 90.38 121 ALA A N 1
ATOM 918 C CA . ALA A 1 121 ? 2.224 11.745 -4.944 1.00 90.38 121 ALA A CA 1
ATOM 919 C C . ALA A 1 121 ? 1.467 12.573 -3.894 1.00 90.38 121 ALA A C 1
ATOM 921 O O . ALA A 1 121 ? 0.240 12.565 -3.868 1.00 90.38 121 ALA A O 1
ATOM 922 N N . ARG A 1 122 ? 2.185 13.359 -3.079 1.00 89.69 122 ARG A N 1
ATOM 923 C CA . ARG A 1 122 ? 1.587 14.231 -2.054 1.00 89.69 122 ARG A CA 1
ATOM 924 C C . ARG A 1 122 ? 0.633 15.271 -2.630 1.00 89.69 122 ARG A C 1
ATOM 926 O O . ARG A 1 122 ? -0.328 15.640 -1.966 1.00 89.69 122 ARG A O 1
ATOM 933 N N . VAL A 1 123 ? 0.931 15.784 -3.820 1.00 87.19 123 VAL A N 1
ATOM 934 C CA . VAL A 1 123 ? 0.124 16.823 -4.478 1.00 87.19 123 VAL A CA 1
ATOM 935 C C . VAL A 1 123 ? -0.973 16.205 -5.342 1.00 87.19 123 VAL A C 1
ATOM 937 O O . VAL A 1 123 ? -2.075 16.739 -5.401 1.00 87.19 123 VAL A O 1
ATOM 940 N N . SER A 1 124 ? -0.671 15.083 -5.989 1.00 84.62 124 SER A N 1
ATOM 941 C CA . SER A 1 124 ? -1.515 14.496 -7.033 1.00 84.62 124 SER A CA 1
ATOM 942 C C . SER A 1 124 ? -2.574 13.541 -6.474 1.00 84.62 124 SER A C 1
ATOM 944 O O . SER A 1 124 ? -3.709 13.529 -6.939 1.00 84.62 124 SER A O 1
ATOM 946 N N . CYS A 1 125 ? -2.233 12.749 -5.453 1.00 82.62 125 CYS A N 1
ATOM 947 C CA . CYS A 1 125 ? -3.069 11.646 -4.976 1.00 82.62 125 CYS A CA 1
ATOM 948 C C . CYS A 1 125 ? -3.966 12.069 -3.803 1.00 82.62 125 CYS A C 1
ATOM 950 O O . CYS A 1 125 ? -3.675 11.793 -2.638 1.00 82.62 125 CYS A O 1
ATOM 952 N N . THR A 1 126 ? -5.084 12.730 -4.104 1.00 81.94 126 THR A N 1
ATOM 953 C CA . THR A 1 126 ? -6.054 13.180 -3.083 1.00 81.94 126 THR A CA 1
ATOM 954 C C . THR A 1 126 ? -7.034 12.084 -2.649 1.00 81.94 126 THR A C 1
ATOM 956 O O . THR A 1 126 ? -7.519 12.100 -1.517 1.00 81.94 126 THR A O 1
ATOM 959 N N . SER A 1 127 ? -7.282 11.087 -3.504 1.00 85.75 127 SER A N 1
ATOM 960 C CA . SER A 1 127 ? -8.261 10.007 -3.274 1.00 85.75 127 SER A CA 1
ATOM 961 C C . SER A 1 127 ? -7.628 8.664 -2.875 1.00 85.75 127 SER A C 1
ATOM 963 O O . SER A 1 127 ? -8.293 7.627 -2.919 1.00 85.75 127 SER A O 1
ATOM 965 N N . LEU A 1 128 ? -6.347 8.659 -2.497 1.00 88.06 128 LEU A N 1
ATOM 966 C CA . LEU A 1 128 ? -5.586 7.448 -2.196 1.00 88.06 128 LEU A CA 1
ATOM 967 C C . LEU A 1 128 ? -6.104 6.746 -0.937 1.00 88.06 128 LEU A C 1
ATOM 969 O O . LEU A 1 128 ? -6.025 7.294 0.155 1.00 88.06 128 LEU A O 1
ATOM 973 N N . THR A 1 129 ? -6.575 5.505 -1.068 1.00 90.00 129 THR A N 1
ATOM 974 C CA . THR A 1 129 ? -7.111 4.717 0.060 1.00 90.00 129 THR A CA 1
ATOM 975 C C . THR A 1 129 ? -6.181 3.601 0.523 1.00 90.00 129 THR A C 1
ATOM 977 O O . THR A 1 129 ? -6.175 3.275 1.713 1.00 90.00 129 THR A O 1
ATOM 980 N N . GLU A 1 130 ? -5.373 3.047 -0.381 1.00 92.25 130 GLU A N 1
ATOM 981 C CA . GLU A 1 130 ? -4.402 1.995 -0.096 1.00 92.25 130 GLU A CA 1
ATOM 982 C C . GLU A 1 130 ? -3.054 2.323 -0.741 1.00 92.25 130 GLU A C 1
ATOM 984 O O . GLU A 1 130 ? -2.982 2.578 -1.944 1.00 92.25 130 GLU A O 1
ATOM 989 N N . LEU A 1 131 ? -1.995 2.298 0.066 1.00 93.25 131 LEU A N 1
ATOM 990 C CA . LEU A 1 131 ? -0.621 2.524 -0.369 1.00 93.25 131 LEU A CA 1
ATOM 991 C C . LEU A 1 131 ? 0.242 1.323 0.011 1.00 93.25 131 LEU A C 1
ATOM 993 O O . LEU A 1 131 ? 0.315 0.956 1.187 1.00 93.25 131 LEU A O 1
ATOM 997 N N . VAL A 1 132 ? 0.909 0.743 -0.979 1.00 92.31 132 VAL A N 1
ATOM 998 C CA . VAL A 1 132 ? 1.921 -0.299 -0.802 1.00 92.31 132 VAL A CA 1
ATOM 999 C C . VAL A 1 132 ? 3.280 0.293 -1.158 1.00 92.31 132 VAL A C 1
ATOM 1001 O O . VAL A 1 132 ? 3.438 0.919 -2.204 1.00 92.31 132 VAL A O 1
ATOM 1004 N N . ILE A 1 133 ? 4.253 0.132 -0.269 1.00 91.75 133 ILE A N 1
ATOM 1005 C CA . ILE A 1 133 ? 5.628 0.594 -0.452 1.00 91.75 133 ILE A CA 1
ATOM 1006 C C . ILE A 1 133 ? 6.538 -0.615 -0.306 1.00 91.75 133 ILE A C 1
ATOM 1008 O O . ILE A 1 133 ? 6.615 -1.170 0.785 1.00 91.75 133 ILE A O 1
ATOM 1012 N N . SER A 1 134 ? 7.238 -0.999 -1.369 1.00 90.25 134 SER A N 1
ATOM 1013 C CA . SER A 1 134 ? 8.298 -2.008 -1.315 1.00 90.25 134 SER A CA 1
ATOM 1014 C C . SER A 1 134 ? 9.659 -1.337 -1.471 1.00 90.25 134 SER A C 1
ATOM 1016 O O . SER A 1 134 ? 9.963 -0.735 -2.499 1.00 90.25 134 SER A O 1
ATOM 1018 N N . CYS A 1 135 ? 10.486 -1.382 -0.436 1.00 86.31 135 CYS A N 1
ATOM 1019 C CA . CYS A 1 135 ? 11.760 -0.673 -0.424 1.00 86.31 135 CYS A CA 1
ATOM 1020 C C . CYS A 1 135 ? 12.943 -1.594 -0.088 1.00 86.31 135 CYS A C 1
ATOM 1022 O O . CYS A 1 135 ? 12.779 -2.640 0.552 1.00 86.31 135 CYS A O 1
ATOM 1024 N N . PRO A 1 136 ? 14.163 -1.241 -0.532 1.00 82.12 136 PRO A N 1
ATOM 1025 C CA . PRO A 1 136 ? 15.365 -1.959 -0.141 1.00 82.12 136 PRO A CA 1
ATOM 1026 C C . PRO A 1 136 ? 15.595 -1.782 1.362 1.00 82.12 136 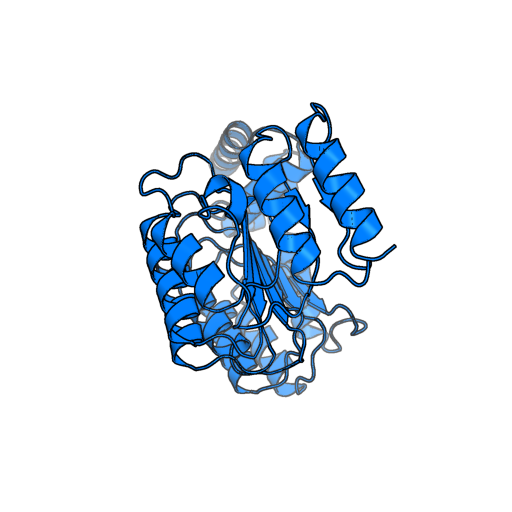PRO A C 1
ATOM 1028 O O . PRO A 1 136 ? 15.030 -0.885 1.990 1.00 82.12 136 PRO A O 1
ATOM 1031 N N . GLY A 1 137 ? 16.460 -2.613 1.944 1.00 72.12 137 GLY A N 1
ATOM 1032 C CA . GLY A 1 137 ? 16.719 -2.593 3.379 1.00 72.12 137 GLY A CA 1
ATOM 1033 C C . GLY A 1 137 ? 16.979 -1.205 3.952 1.00 72.12 137 GLY A C 1
ATOM 1034 O O . GLY A 1 137 ? 16.316 -0.767 4.891 1.00 72.12 137 GLY A O 1
ATOM 1035 N N . THR A 1 138 ? 17.974 -0.508 3.414 1.00 75.38 138 THR A N 1
ATOM 1036 C CA . THR A 1 138 ? 18.392 0.786 3.957 1.00 75.38 138 THR A CA 1
ATOM 1037 C C . THR A 1 138 ? 17.789 1.913 3.138 1.00 75.38 138 THR A C 1
ATOM 1039 O O . THR A 1 138 ? 18.192 2.140 2.002 1.00 75.38 138 THR A O 1
ATOM 1042 N N . VAL A 1 139 ? 16.861 2.662 3.733 1.00 79.19 139 VAL A N 1
ATOM 1043 C CA . VAL A 1 139 ? 16.255 3.834 3.088 1.00 79.19 139 VAL A CA 1
ATOM 1044 C C . VAL A 1 139 ? 16.841 5.116 3.680 1.00 79.19 139 VAL A C 1
ATOM 1046 O O . VAL A 1 139 ? 16.776 5.307 4.894 1.00 79.19 139 VAL A O 1
ATOM 1049 N N . PRO A 1 140 ? 17.414 6.027 2.882 1.00 83.88 140 PRO A N 1
ATOM 1050 C CA . PRO A 1 140 ? 17.971 7.273 3.405 1.00 83.88 140 PRO A CA 1
ATOM 1051 C C . PRO A 1 140 ? 16.939 8.142 4.133 1.00 83.88 140 PRO A C 1
ATOM 1053 O O . PRO A 1 140 ? 15.752 8.154 3.804 1.00 83.88 140 PRO A O 1
ATOM 1056 N N . SER A 1 141 ? 17.398 8.909 5.128 1.00 84.38 141 SER A N 1
ATOM 1057 C CA . SER A 1 141 ? 16.508 9.683 6.013 1.00 84.38 141 SER A CA 1
ATOM 1058 C C . SER A 1 141 ? 15.619 10.693 5.276 1.00 84.38 141 SER A C 1
ATOM 1060 O O . SER A 1 141 ? 14.517 10.998 5.721 1.00 84.38 141 SER A O 1
ATOM 1062 N N . GLU A 1 142 ? 16.071 11.205 4.134 1.00 88.81 142 GLU A N 1
ATOM 1063 C CA . GLU A 1 142 ? 15.302 12.110 3.278 1.00 88.81 142 GLU A CA 1
ATOM 1064 C C . GLU A 1 142 ? 14.095 11.431 2.622 1.00 88.81 142 GLU A C 1
ATOM 1066 O O . GLU A 1 142 ? 13.018 12.023 2.580 1.00 88.81 142 GLU A O 1
ATOM 1071 N N . CYS A 1 143 ? 14.231 10.165 2.218 1.00 88.94 143 CYS A N 1
ATOM 1072 C CA . CYS A 1 143 ? 13.122 9.361 1.707 1.00 88.94 143 CYS A CA 1
ATOM 1073 C C . CYS A 1 143 ? 12.100 9.082 2.817 1.00 88.94 143 CYS A C 1
ATOM 1075 O O . CYS A 1 143 ? 10.901 9.249 2.606 1.00 88.94 143 CYS A O 1
ATOM 1077 N N . ALA A 1 144 ? 12.567 8.746 4.028 1.00 86.00 144 ALA A N 1
ATOM 1078 C CA . ALA A 1 144 ? 11.690 8.551 5.185 1.00 86.00 144 ALA A CA 1
ATOM 1079 C C . ALA A 1 144 ? 10.907 9.832 5.535 1.00 86.00 144 ALA A C 1
ATOM 1081 O O . ALA A 1 144 ? 9.699 9.780 5.758 1.00 86.00 144 ALA A O 1
ATOM 1082 N N . LYS A 1 145 ? 11.558 11.004 5.507 1.00 87.94 145 LYS A N 1
ATOM 1083 C CA . LYS A 1 145 ? 10.890 12.303 5.711 1.00 87.94 145 LYS A CA 1
ATOM 1084 C C . LYS A 1 145 ? 9.866 12.612 4.620 1.00 87.94 145 LYS A C 1
ATOM 1086 O O . LYS A 1 145 ? 8.785 13.107 4.933 1.00 87.94 145 LYS A O 1
ATOM 1091 N N . ALA A 1 146 ? 10.191 12.330 3.358 1.00 90.75 146 ALA A N 1
ATOM 1092 C CA . ALA A 1 146 ? 9.261 12.518 2.247 1.00 90.75 146 ALA A CA 1
ATOM 1093 C C . ALA A 1 146 ? 8.022 11.625 2.407 1.00 90.75 146 ALA A C 1
ATOM 1095 O O . ALA A 1 146 ? 6.897 12.094 2.226 1.00 90.75 146 ALA A O 1
ATOM 1096 N N . PHE A 1 147 ? 8.219 10.383 2.850 1.00 88.81 147 PHE A N 1
ATOM 1097 C CA . PHE A 1 147 ? 7.130 9.470 3.156 1.00 88.81 147 PHE A CA 1
ATOM 1098 C C . PHE A 1 147 ? 6.251 9.956 4.318 1.00 88.81 147 PHE A C 1
ATOM 1100 O O . PHE A 1 147 ? 5.030 10.021 4.176 1.00 88.81 147 PHE A O 1
ATOM 1107 N N . VAL A 1 148 ? 6.845 10.372 5.441 1.00 88.19 148 VAL A N 1
ATOM 1108 C CA . VAL A 1 148 ? 6.086 10.946 6.567 1.00 88.19 148 VAL A CA 1
ATOM 1109 C C . VAL A 1 148 ? 5.304 12.183 6.124 1.00 88.19 148 VAL A C 1
ATOM 1111 O O . VAL A 1 148 ? 4.139 12.327 6.485 1.00 88.19 148 VAL A O 1
ATOM 1114 N N . SER A 1 149 ? 5.893 13.039 5.285 1.00 90.62 149 SER A N 1
ATOM 1115 C CA . SER A 1 149 ? 5.195 14.209 4.743 1.00 90.62 149 SER A CA 1
ATOM 1116 C C . SER A 1 149 ? 4.001 13.835 3.860 1.00 90.62 149 SER A C 1
ATOM 1118 O O . SER A 1 149 ? 2.991 14.538 3.900 1.00 90.62 149 SER A O 1
ATOM 1120 N N . LEU A 1 150 ? 4.092 12.748 3.084 1.00 90.31 150 LEU A N 1
ATOM 1121 C CA . LEU A 1 150 ? 2.952 12.207 2.343 1.00 90.31 150 LEU A CA 1
ATOM 1122 C C . LEU A 1 150 ? 1.858 11.742 3.309 1.00 90.31 150 LEU A C 1
ATOM 1124 O O . LEU A 1 150 ? 0.721 12.189 3.190 1.00 90.31 150 LEU A O 1
ATOM 1128 N N . LEU A 1 151 ? 2.210 10.912 4.297 1.00 88.56 151 LEU A N 1
ATOM 1129 C CA . LEU A 1 151 ? 1.259 10.400 5.289 1.00 88.56 151 LEU A CA 1
ATOM 1130 C C . LEU A 1 151 ? 0.541 11.522 6.046 1.00 88.56 151 LEU A C 1
ATOM 1132 O O . LEU A 1 151 ? -0.663 11.442 6.272 1.00 88.56 151 LEU A O 1
ATOM 1136 N N . GLU A 1 152 ? 1.260 12.570 6.445 1.00 87.69 152 GLU A N 1
ATOM 1137 C CA . GLU A 1 152 ? 0.676 13.716 7.147 1.00 87.69 152 GLU A CA 1
ATOM 1138 C C . GLU A 1 152 ? -0.284 14.528 6.261 1.00 87.69 152 GLU A C 1
ATOM 1140 O O . GLU A 1 152 ? -1.255 15.083 6.775 1.00 87.69 152 GLU A O 1
ATOM 1145 N N . ALA A 1 153 ? -0.035 14.592 4.949 1.00 87.88 153 ALA A N 1
ATOM 1146 C CA . ALA A 1 153 ? -0.875 15.322 4.001 1.00 87.88 153 ALA A CA 1
ATOM 1147 C C . ALA A 1 153 ? -2.113 14.526 3.555 1.00 87.88 153 ALA A C 1
ATOM 1149 O O . ALA A 1 153 ? -3.155 15.119 3.275 1.00 87.88 153 ALA A O 1
ATOM 1150 N N . THR A 1 154 ? -2.017 13.195 3.488 1.00 85.81 154 THR A N 1
ATOM 1151 C CA . THR A 1 154 ? -3.132 12.339 3.065 1.00 85.81 154 THR A CA 1
ATOM 1152 C C . THR A 1 154 ? -4.237 12.283 4.117 1.00 85.81 154 THR A C 1
ATOM 1154 O O . THR A 1 154 ? -3.995 11.965 5.280 1.00 85.81 154 THR A O 1
ATOM 1157 N N . ASN A 1 155 ? -5.472 12.526 3.686 1.00 86.69 155 ASN A N 1
ATOM 1158 C CA . ASN A 1 155 ? -6.689 12.471 4.503 1.00 86.69 155 ASN A CA 1
ATOM 1159 C C . ASN A 1 155 ? -7.703 11.423 3.997 1.00 86.69 155 ASN A C 1
ATOM 1161 O O . ASN A 1 155 ? -8.844 11.387 4.450 1.00 86.69 155 ASN A O 1
ATOM 1165 N N . SER A 1 156 ? -7.296 10.586 3.048 1.00 87.50 156 SER A N 1
ATOM 1166 C CA . SER A 1 156 ? -8.101 9.520 2.446 1.00 87.50 156 SER A CA 1
ATOM 1167 C C . SER A 1 156 ? -7.498 8.131 2.667 1.00 87.50 156 SER A C 1
ATOM 1169 O O . SER A 1 156 ? -8.213 7.132 2.556 1.00 87.50 156 SER A O 1
ATOM 1171 N N . LEU A 1 157 ? -6.214 8.058 3.045 1.00 89.50 157 LEU A N 1
ATOM 1172 C CA . LEU A 1 157 ? -5.479 6.807 3.202 1.00 89.50 157 LEU A CA 1
ATOM 1173 C C . LEU A 1 157 ? -6.029 6.011 4.380 1.00 89.50 157 LEU A C 1
ATOM 1175 O O . LEU A 1 157 ? -6.012 6.494 5.511 1.00 89.50 157 LEU A O 1
ATOM 1179 N N . LYS A 1 158 ? -6.488 4.787 4.107 1.00 90.44 158 LYS A N 1
ATOM 1180 C CA . LYS A 1 158 ? -7.054 3.856 5.094 1.00 90.44 158 LYS A CA 1
ATOM 1181 C C . LYS A 1 158 ? -6.118 2.694 5.390 1.00 90.44 158 LYS A C 1
ATOM 1183 O O . LYS A 1 158 ? -6.088 2.231 6.529 1.00 90.44 158 LYS A O 1
ATOM 1188 N N . LYS A 1 159 ? -5.367 2.225 4.390 1.00 92.19 159 LYS A N 1
ATOM 1189 C CA . LYS A 1 159 ? -4.469 1.077 4.518 1.00 92.19 159 LYS A CA 1
ATOM 1190 C C . LYS A 1 159 ? -3.072 1.398 3.999 1.00 92.19 159 LYS A C 1
ATOM 1192 O O . LYS A 1 159 ? -2.915 1.904 2.892 1.00 92.19 159 LYS A O 1
ATOM 1197 N N . LEU A 1 160 ? -2.068 1.067 4.799 1.00 92.94 160 LEU A N 1
ATOM 1198 C CA . LEU A 1 160 ? -0.657 1.211 4.463 1.00 92.94 160 LEU A CA 1
ATOM 1199 C C . LEU A 1 160 ? 0.036 -0.147 4.586 1.00 92.94 160 LEU A C 1
ATOM 1201 O O . LEU A 1 160 ? -0.086 -0.806 5.614 1.00 92.94 160 LEU A O 1
ATOM 1205 N N . THR A 1 161 ? 0.783 -0.550 3.564 1.00 92.19 161 THR A N 1
ATOM 1206 C CA . THR A 1 161 ? 1.625 -1.754 3.594 1.00 92.19 161 THR A CA 1
ATOM 1207 C C . THR A 1 161 ? 3.061 -1.373 3.267 1.00 92.19 161 THR A C 1
ATOM 1209 O O . THR A 1 161 ? 3.300 -0.700 2.268 1.00 92.19 161 THR A O 1
ATOM 1212 N N . ILE A 1 162 ? 4.008 -1.780 4.109 1.00 89.44 162 ILE A N 1
ATOM 1213 C CA . ILE A 1 162 ? 5.440 -1.562 3.902 1.00 89.44 162 ILE A CA 1
ATOM 1214 C C . ILE A 1 162 ? 6.141 -2.910 3.846 1.00 89.44 162 ILE A C 1
ATOM 1216 O O . ILE A 1 162 ? 6.225 -3.648 4.833 1.00 89.44 162 ILE A O 1
ATOM 1220 N N . GLU A 1 163 ? 6.688 -3.198 2.681 1.00 86.50 163 GLU A N 1
ATOM 1221 C CA . GLU A 1 163 ? 7.426 -4.402 2.357 1.00 86.50 163 GLU A CA 1
ATOM 1222 C C . GLU A 1 163 ? 8.902 -4.039 2.216 1.00 86.50 163 GLU A C 1
ATOM 1224 O O . GLU A 1 163 ? 9.251 -3.010 1.645 1.00 86.50 163 GLU A O 1
ATOM 1229 N N . THR A 1 164 ? 9.792 -4.854 2.774 1.00 75.94 164 THR A N 1
ATOM 1230 C CA . THR A 1 164 ? 11.228 -4.671 2.563 1.00 75.94 164 THR A CA 1
ATOM 1231 C C . THR A 1 164 ? 11.879 -6.000 2.237 1.00 75.94 164 THR A C 1
ATOM 1233 O O . THR A 1 164 ? 11.50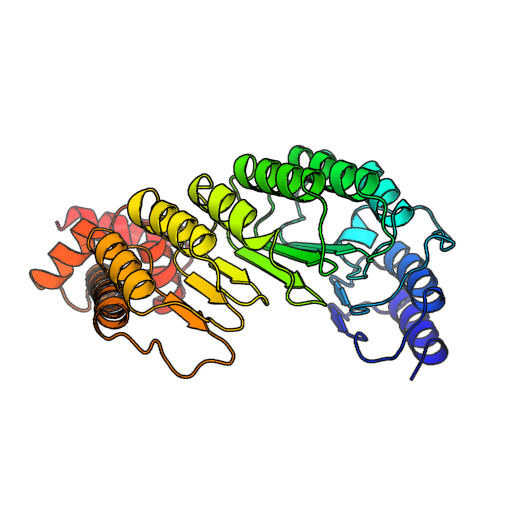0 -7.033 2.793 1.00 75.94 164 THR A O 1
ATOM 1236 N N . VAL A 1 165 ? 12.865 -5.964 1.338 1.00 65.31 165 VAL A N 1
ATOM 1237 C CA . VAL A 1 165 ? 13.654 -7.152 0.972 1.00 65.31 165 VAL A CA 1
ATOM 1238 C C . VAL A 1 165 ? 14.595 -7.539 2.116 1.00 65.31 165 VAL A C 1
ATOM 1240 O O . VAL A 1 165 ? 14.664 -8.710 2.482 1.00 65.31 165 VAL A O 1
ATOM 1243 N N . ASP A 1 166 ? 15.220 -6.548 2.760 1.00 60.62 166 ASP A N 1
ATOM 1244 C CA . ASP A 1 166 ? 15.986 -6.755 3.988 1.00 60.62 166 ASP A CA 1
ATOM 1245 C C . ASP A 1 166 ? 15.218 -6.206 5.189 1.00 60.62 166 ASP A C 1
ATOM 1247 O O . ASP A 1 166 ? 14.554 -5.170 5.114 1.00 60.62 166 ASP A O 1
ATOM 1251 N N . HIS A 1 167 ? 15.338 -6.865 6.337 1.00 60.09 167 HIS A N 1
ATOM 1252 C CA . HIS A 1 167 ? 14.666 -6.501 7.591 1.00 60.09 167 HIS A CA 1
ATOM 1253 C C . HIS A 1 167 ? 15.183 -5.198 8.233 1.00 60.09 167 HIS A C 1
ATOM 1255 O O . HIS A 1 167 ? 15.175 -5.080 9.452 1.00 60.09 167 HIS A O 1
ATOM 1261 N N . SER A 1 168 ? 15.693 -4.248 7.453 1.00 55.69 168 SER A N 1
ATOM 1262 C CA . SER A 1 168 ? 16.322 -3.039 7.969 1.00 55.69 168 SER A CA 1
ATOM 1263 C C . SER A 1 168 ? 15.306 -2.003 8.470 1.00 55.69 168 SER A C 1
ATOM 1265 O O . SER A 1 168 ? 14.114 -2.016 8.163 1.00 55.69 168 SER A O 1
ATOM 1267 N N . TYR A 1 169 ? 15.807 -1.156 9.367 1.00 61.94 169 TYR A N 1
ATOM 1268 C CA . TYR A 1 169 ? 15.109 -0.754 10.585 1.00 61.94 169 TYR A CA 1
ATOM 1269 C C . TYR A 1 169 ? 14.829 0.743 10.699 1.00 61.94 169 TYR A C 1
ATOM 1271 O O . TYR A 1 169 ? 14.275 1.195 11.697 1.00 61.94 169 TYR A O 1
ATOM 1279 N N . ASN A 1 170 ? 15.203 1.537 9.699 1.00 66.81 170 ASN A N 1
ATOM 1280 C CA . ASN A 1 170 ? 15.119 2.991 9.801 1.00 66.81 170 ASN A CA 1
ATOM 1281 C C . ASN A 1 170 ? 13.780 3.579 9.326 1.00 66.81 17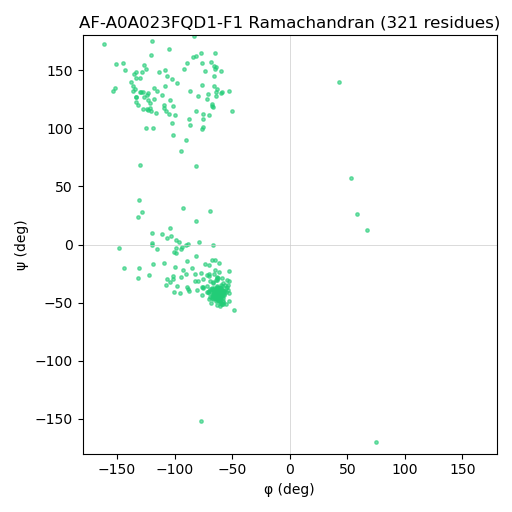0 ASN A C 1
ATOM 1283 O O . ASN A 1 170 ? 13.384 4.637 9.811 1.00 66.81 170 ASN A O 1
ATOM 1287 N N . VAL A 1 171 ? 13.052 2.898 8.437 1.00 71.88 171 VAL A N 1
ATOM 1288 C CA . VAL A 1 171 ? 11.749 3.383 7.945 1.00 71.88 171 VAL A CA 1
ATOM 1289 C C . VAL A 1 171 ? 10.650 3.200 8.988 1.00 71.88 171 VAL A C 1
ATOM 1291 O O . VAL A 1 171 ? 9.791 4.068 9.123 1.00 71.88 171 VAL A O 1
ATOM 1294 N N . VAL A 1 172 ? 10.676 2.100 9.747 1.00 79.12 172 VAL A N 1
ATOM 1295 C CA . VAL A 1 172 ? 9.581 1.701 10.646 1.00 79.12 172 VAL A CA 1
ATOM 1296 C C . VAL A 1 172 ? 9.321 2.758 11.724 1.00 79.12 172 VAL A C 1
ATOM 1298 O O . VAL A 1 172 ? 8.199 3.251 11.820 1.00 79.12 172 VAL A O 1
ATOM 1301 N N . THR A 1 173 ? 10.344 3.186 12.472 1.00 79.94 173 THR A N 1
ATOM 1302 C CA . THR A 1 173 ? 10.198 4.185 13.548 1.00 79.94 173 THR A CA 1
ATOM 1303 C C . THR A 1 173 ? 9.606 5.506 13.056 1.00 79.94 173 THR A C 1
ATOM 1305 O O . THR A 1 173 ? 8.670 6.037 13.662 1.00 79.94 173 THR A O 1
ATOM 1308 N N . GLU A 1 174 ? 10.149 6.046 11.960 1.00 81.00 174 GLU A N 1
ATOM 1309 C CA . GLU A 1 174 ? 9.698 7.313 11.367 1.00 81.00 174 GLU A CA 1
ATOM 1310 C C . GLU A 1 174 ? 8.268 7.187 10.843 1.00 81.00 174 GLU A C 1
ATOM 1312 O O . GLU A 1 174 ? 7.424 8.045 11.102 1.00 81.00 174 GLU A O 1
ATOM 1317 N N . THR A 1 175 ? 7.957 6.060 10.201 1.00 84.12 175 THR A N 1
ATOM 1318 C CA . THR A 1 175 ? 6.604 5.759 9.733 1.00 84.12 175 THR A CA 1
ATOM 1319 C C . THR A 1 175 ? 5.615 5.710 10.884 1.00 84.12 175 THR A C 1
ATOM 1321 O O . THR A 1 175 ? 4.579 6.361 10.815 1.00 84.12 175 THR A O 1
ATOM 1324 N N . ILE A 1 176 ? 5.919 4.974 11.958 1.00 84.12 176 ILE A N 1
ATOM 1325 C CA . ILE A 1 176 ? 5.045 4.881 13.134 1.00 84.12 176 ILE A CA 1
ATOM 1326 C C . ILE A 1 176 ? 4.844 6.273 13.752 1.00 84.12 176 ILE A C 1
ATOM 1328 O O . ILE A 1 176 ? 3.731 6.620 14.150 1.00 84.12 176 ILE A O 1
ATOM 1332 N N . CYS A 1 177 ? 5.884 7.112 13.781 1.00 82.50 177 CYS A N 1
ATOM 1333 C CA . CYS A 1 177 ? 5.752 8.504 14.217 1.00 82.50 177 CYS A CA 1
ATOM 1334 C C . CYS A 1 177 ? 4.840 9.333 13.291 1.00 82.50 177 CYS A C 1
ATOM 1336 O O . CYS A 1 177 ? 4.046 10.131 13.792 1.00 82.50 177 CYS A O 1
ATOM 1338 N N . GLY A 1 178 ? 4.913 9.134 11.971 1.00 83.38 178 GLY A N 1
ATOM 1339 C CA . GLY A 1 178 ? 3.999 9.738 10.996 1.00 83.38 178 GLY A CA 1
ATOM 1340 C C . GLY A 1 178 ? 2.555 9.244 11.147 1.00 83.38 178 GLY A C 1
ATOM 1341 O O . GLY A 1 178 ? 1.619 10.045 11.145 1.00 83.38 178 GLY A O 1
ATOM 1342 N N . LEU A 1 179 ? 2.362 7.945 11.391 1.00 84.69 179 LEU A N 1
ATOM 1343 C CA . LEU A 1 179 ? 1.057 7.342 11.682 1.00 84.69 179 LEU A CA 1
ATOM 1344 C C . LEU A 1 179 ? 0.426 7.930 12.946 1.00 84.69 179 LEU A C 1
ATOM 1346 O O . LEU A 1 179 ? -0.770 8.195 12.957 1.00 84.69 179 LEU A O 1
ATOM 1350 N N . ALA A 1 180 ? 1.224 8.232 13.977 1.00 81.56 180 ALA A N 1
ATOM 1351 C CA . ALA A 1 180 ? 0.740 8.922 15.176 1.00 81.56 180 ALA A CA 1
ATOM 1352 C C . ALA A 1 180 ? 0.181 10.332 14.885 1.00 81.56 180 ALA A C 1
ATOM 1354 O O . ALA A 1 180 ? -0.494 10.929 15.728 1.00 81.56 180 ALA A O 1
ATOM 1355 N N . ARG A 1 181 ? 0.477 10.907 13.713 1.00 82.75 181 ARG A N 1
ATOM 1356 C CA . ARG A 1 181 ? 0.014 12.237 13.295 1.00 82.75 181 ARG A CA 1
ATOM 1357 C C . ARG A 1 181 ? -1.124 12.169 12.281 1.00 82.75 181 ARG A C 1
ATOM 1359 O O . ARG A 1 181 ? -2.006 13.030 12.355 1.00 82.75 181 ARG A O 1
ATOM 1366 N N . ASN A 1 182 ? -1.146 11.149 11.429 1.00 83.44 182 ASN A N 1
ATOM 1367 C CA . ASN A 1 182 ? -2.252 10.856 10.523 1.00 83.44 182 ASN A CA 1
ATOM 1368 C C . ASN A 1 182 ? -3.544 10.501 11.305 1.00 83.44 182 ASN A C 1
ATOM 1370 O O . ASN A 1 182 ? -3.493 10.086 12.463 1.00 83.44 182 ASN A O 1
ATOM 1374 N N . LYS A 1 183 ? -4.719 10.748 10.712 1.00 81.44 183 LYS A N 1
ATOM 1375 C CA . LYS A 1 183 ? -6.033 10.533 11.357 1.00 81.44 183 LYS A CA 1
ATOM 1376 C C . LYS A 1 183 ? -6.927 9.522 10.637 1.00 81.44 183 LYS A C 1
ATOM 1378 O O . LYS A 1 183 ? -8.050 9.310 11.073 1.00 81.44 183 LYS A O 1
ATOM 1383 N N . THR A 1 184 ? -6.468 8.956 9.529 1.00 85.75 184 THR A N 1
ATOM 1384 C CA . THR A 1 184 ? -7.315 8.228 8.578 1.00 85.75 184 THR A CA 1
ATOM 1385 C C . THR A 1 184 ? -6.856 6.799 8.358 1.00 85.75 184 THR A C 1
ATOM 1387 O O . THR A 1 184 ? -7.686 5.952 8.039 1.00 85.75 184 THR A O 1
ATOM 1390 N N . VAL A 1 185 ? -5.564 6.513 8.556 1.00 87.94 185 VAL A N 1
ATOM 1391 C CA . VAL A 1 185 ? -5.019 5.162 8.426 1.00 87.94 185 VAL A CA 1
ATOM 1392 C C . VAL A 1 185 ? -5.584 4.283 9.537 1.00 87.94 185 VAL A C 1
ATOM 1394 O O . VAL A 1 185 ? -5.370 4.536 10.723 1.00 87.94 185 VAL A O 1
ATOM 1397 N N . ARG A 1 186 ? -6.292 3.232 9.122 1.00 87.69 186 ARG A N 1
ATOM 1398 C CA . ARG A 1 186 ? -6.956 2.250 9.985 1.00 87.69 186 ARG A CA 1
ATOM 1399 C C . ARG A 1 186 ? -6.176 0.958 10.107 1.00 87.69 186 ARG A C 1
ATOM 1401 O O . ARG A 1 186 ? -6.255 0.286 11.132 1.00 87.69 186 ARG A O 1
ATOM 1408 N N . GLU A 1 187 ? -5.427 0.615 9.071 1.00 90.19 187 GLU A N 1
ATOM 1409 C CA . GLU A 1 187 ? -4.629 -0.599 9.024 1.00 90.19 187 GLU A CA 1
ATOM 1410 C C . GLU A 1 187 ? -3.229 -0.290 8.506 1.00 90.19 187 GLU A C 1
ATOM 1412 O O . GLU A 1 187 ? -3.067 0.305 7.439 1.00 90.19 187 GLU A O 1
ATOM 1417 N N . ALA A 1 188 ? -2.220 -0.708 9.264 1.00 90.75 188 ALA A N 1
ATOM 1418 C CA . ALA A 1 188 ? -0.831 -0.622 8.848 1.00 90.75 188 ALA A CA 1
ATOM 1419 C C . ALA A 1 188 ? -0.163 -1.998 8.958 1.00 90.75 188 ALA A C 1
ATOM 1421 O O . ALA A 1 188 ? -0.213 -2.651 10.002 1.00 90.75 188 ALA A O 1
ATOM 1422 N N . ILE A 1 189 ? 0.447 -2.444 7.865 1.00 90.44 189 ILE A N 1
ATOM 1423 C CA . ILE A 1 189 ? 1.115 -3.738 7.751 1.00 90.44 189 ILE A CA 1
ATOM 1424 C C . ILE A 1 189 ? 2.589 -3.487 7.462 1.00 90.44 189 ILE A C 1
ATOM 1426 O O . ILE A 1 189 ? 2.941 -2.811 6.500 1.00 90.44 189 ILE A O 1
ATOM 1430 N N . PHE A 1 190 ? 3.446 -4.060 8.290 1.00 88.44 190 PHE A N 1
ATOM 1431 C CA . PHE A 1 190 ? 4.891 -3.951 8.209 1.00 88.44 190 PHE A CA 1
ATOM 1432 C C . PHE A 1 190 ? 5.471 -5.357 8.062 1.00 88.44 190 PHE A C 1
ATOM 1434 O O . PHE A 1 190 ? 5.354 -6.185 8.963 1.00 88.44 190 PHE A O 1
ATOM 1441 N N . HIS A 1 191 ? 6.151 -5.657 6.959 1.00 84.56 191 HIS A N 1
ATOM 1442 C CA . HIS A 1 191 ? 6.862 -6.935 6.805 1.00 84.56 191 HIS A CA 1
ATOM 1443 C C . HIS A 1 191 ? 8.248 -6.930 7.490 1.00 84.56 191 HIS A C 1
ATOM 1445 O O . HIS A 1 191 ? 9.105 -7.767 7.203 1.00 84.56 191 HIS A O 1
ATOM 1451 N N . GLN A 1 192 ? 8.459 -6.018 8.447 1.00 79.81 192 GLN A N 1
ATOM 1452 C CA . GLN A 1 192 ? 9.682 -5.860 9.238 1.00 79.81 192 GLN A CA 1
ATOM 1453 C C . GLN A 1 192 ? 9.524 -6.396 10.672 1.00 79.81 192 GLN A C 1
ATOM 1455 O O . GLN A 1 192 ? 8.418 -6.681 11.145 1.00 79.81 192 GLN A O 1
ATOM 1460 N N . TYR A 1 193 ? 10.654 -6.520 11.376 1.00 78.00 193 TYR A N 1
ATOM 1461 C CA . TYR A 1 193 ? 10.702 -6.897 12.789 1.00 78.00 193 TYR A CA 1
ATOM 1462 C C . TYR A 1 193 ? 10.567 -5.671 13.697 1.00 78.00 193 TYR A C 1
ATOM 1464 O O . TYR A 1 193 ? 11.310 -4.696 13.573 1.00 78.00 193 TYR A O 1
ATOM 1472 N N . LEU A 1 194 ? 9.685 -5.768 14.688 1.00 75.56 194 LEU A N 1
ATOM 1473 C CA . LEU A 1 194 ? 9.534 -4.771 15.745 1.00 75.56 194 LEU A CA 1
ATOM 1474 C C . LEU A 1 194 ? 10.502 -5.074 16.901 1.00 75.56 194 LEU A C 1
ATOM 1476 O O . LEU A 1 194 ? 10.300 -6.057 17.616 1.00 75.56 194 LEU A O 1
ATOM 1480 N N . HIS A 1 195 ? 11.559 -4.281 17.091 1.00 75.81 195 HIS A N 1
ATOM 1481 C CA . HIS A 1 195 ? 12.667 -4.677 17.980 1.00 75.81 195 HIS A CA 1
ATOM 1482 C C . HIS A 1 195 ? 13.313 -3.534 18.781 1.00 75.81 195 HIS A C 1
ATOM 1484 O O . HIS A 1 195 ? 13.938 -3.824 19.801 1.00 75.81 195 HIS A O 1
ATOM 1490 N N . THR A 1 196 ? 13.184 -2.256 18.392 1.00 72.31 196 THR A N 1
ATOM 1491 C CA . THR A 1 196 ? 13.833 -1.169 19.146 1.00 72.31 196 THR A CA 1
ATOM 1492 C C . THR A 1 196 ? 12.936 -0.573 20.228 1.00 72.31 196 THR A C 1
ATOM 1494 O O . THR A 1 196 ? 11.718 -0.458 20.089 1.00 72.31 196 THR A O 1
ATOM 1497 N N . ASP A 1 197 ? 13.559 -0.068 21.295 1.00 73.75 197 ASP A N 1
ATOM 1498 C CA . ASP A 1 197 ? 12.877 0.768 22.291 1.00 73.75 197 ASP A CA 1
ATOM 1499 C C . ASP A 1 197 ? 12.324 2.073 21.682 1.00 73.75 197 ASP A C 1
ATOM 1501 O O . ASP A 1 197 ? 11.397 2.673 22.232 1.00 73.75 197 ASP A O 1
ATOM 1505 N N . GLN A 1 198 ? 12.884 2.541 20.560 1.00 79.38 198 GLN A N 1
ATOM 1506 C CA . GLN A 1 198 ? 12.359 3.702 19.839 1.00 79.38 198 GLN A CA 1
ATOM 1507 C C . GLN A 1 198 ? 11.037 3.378 19.142 1.00 79.38 198 GLN A C 1
ATOM 1509 O O . GLN A 1 198 ? 10.108 4.181 19.251 1.00 79.38 198 GLN A O 1
ATOM 1514 N N . ASP A 1 199 ? 10.911 2.195 18.535 1.00 79.38 199 ASP A N 1
ATOM 1515 C CA . ASP A 1 199 ? 9.649 1.719 17.962 1.00 79.38 199 ASP A CA 1
ATOM 1516 C C . ASP A 1 199 ? 8.566 1.648 19.037 1.00 79.38 199 ASP A C 1
ATOM 1518 O O . ASP A 1 199 ? 7.459 2.139 18.849 1.00 79.38 199 ASP A O 1
ATOM 1522 N N . VAL A 1 200 ? 8.897 1.105 20.213 1.00 80.56 200 VAL A N 1
ATOM 1523 C CA . VAL A 1 200 ? 7.962 1.005 21.346 1.00 80.56 200 VAL A CA 1
ATOM 1524 C C . VAL A 1 200 ? 7.504 2.385 21.800 1.00 80.56 200 VAL A C 1
ATOM 1526 O O . VAL A 1 200 ? 6.321 2.585 22.059 1.00 80.56 200 VAL A O 1
ATOM 1529 N N . LYS A 1 201 ? 8.414 3.364 21.873 1.00 82.56 201 LYS A N 1
ATOM 1530 C CA . LYS A 1 201 ? 8.053 4.754 22.193 1.00 82.56 201 LYS A CA 1
ATOM 1531 C C . LYS A 1 201 ? 7.163 5.368 21.114 1.00 82.56 201 LYS A C 1
ATOM 1533 O O . LYS A 1 201 ? 6.238 6.104 21.451 1.00 82.56 201 LYS A O 1
ATOM 1538 N N . ALA A 1 202 ? 7.427 5.082 19.841 1.00 82.75 202 ALA A N 1
ATOM 1539 C CA . ALA A 1 202 ? 6.591 5.535 18.737 1.00 82.75 202 ALA A CA 1
ATOM 1540 C C . ALA A 1 202 ? 5.189 4.903 18.816 1.00 82.75 202 ALA A C 1
ATOM 1542 O O . ALA A 1 202 ? 4.195 5.622 18.756 1.00 82.75 202 ALA A O 1
ATOM 1543 N N . LEU A 1 203 ? 5.096 3.598 19.081 1.00 82.81 203 LEU A N 1
ATOM 1544 C CA . LEU A 1 203 ? 3.835 2.884 19.293 1.00 82.81 203 LEU A CA 1
ATOM 1545 C C . LEU A 1 203 ? 3.081 3.376 20.524 1.00 82.81 203 LEU A C 1
ATOM 1547 O O . LEU A 1 203 ? 1.870 3.542 20.473 1.00 82.81 203 LEU A O 1
ATOM 1551 N N . HIS A 1 204 ? 3.783 3.681 21.612 1.00 83.38 204 HIS A N 1
ATOM 1552 C CA . HIS A 1 204 ? 3.177 4.289 22.789 1.00 83.38 204 HIS A CA 1
ATOM 1553 C C . HIS A 1 204 ? 2.574 5.658 22.454 1.00 83.38 204 HIS A C 1
ATOM 1555 O O . HIS A 1 204 ? 1.504 6.004 22.947 1.00 83.38 204 HIS A O 1
ATOM 1561 N N . ARG A 1 205 ? 3.228 6.455 21.598 1.00 81.69 205 ARG A N 1
ATOM 1562 C CA . ARG A 1 205 ? 2.640 7.712 21.113 1.00 81.69 205 ARG A CA 1
ATOM 1563 C C . ARG A 1 205 ? 1.386 7.450 20.289 1.00 81.69 205 ARG A C 1
ATOM 1565 O O . ARG A 1 205 ? 0.414 8.155 20.512 1.00 81.69 205 ARG A O 1
ATOM 1572 N N . VAL A 1 206 ? 1.386 6.447 19.409 1.00 81.12 206 VAL A N 1
ATOM 1573 C CA . VAL A 1 206 ? 0.190 6.044 18.646 1.00 81.12 206 VAL A CA 1
ATOM 1574 C C . VAL A 1 206 ? -0.948 5.646 19.592 1.00 81.12 206 VAL A C 1
ATOM 1576 O O . VAL A 1 206 ? -2.037 6.200 19.484 1.00 81.12 206 VAL A O 1
ATOM 1579 N N . ALA A 1 207 ? -0.672 4.763 20.555 1.00 76.94 207 ALA A N 1
ATOM 1580 C CA . ALA A 1 207 ? -1.645 4.258 21.520 1.00 76.94 207 ALA A CA 1
ATOM 1581 C C . ALA A 1 207 ? -2.251 5.370 22.391 1.00 76.94 207 ALA A C 1
ATOM 1583 O O . ALA A 1 207 ? -3.468 5.430 22.532 1.00 76.94 207 ALA A O 1
ATOM 1584 N N . VAL A 1 208 ? -1.424 6.284 22.914 1.00 75.69 208 VAL A N 1
ATOM 1585 C CA . VAL A 1 208 ? -1.895 7.384 23.775 1.00 75.69 208 VAL A CA 1
ATOM 1586 C C . VAL A 1 208 ? -2.564 8.498 22.979 1.00 75.69 208 VAL A C 1
ATOM 1588 O O . VAL A 1 208 ? -3.556 9.065 23.425 1.00 75.69 208 VAL A O 1
ATOM 1591 N N . HIS A 1 209 ? -1.985 8.889 21.841 1.00 65.44 209 HIS A N 1
ATOM 1592 C CA . HIS A 1 209 ? -2.353 10.158 21.224 1.00 65.44 209 HIS A CA 1
ATOM 1593 C C . HIS A 1 209 ? -3.465 10.041 20.191 1.00 65.44 209 HIS A C 1
ATOM 1595 O O . HIS A 1 209 ? -4.048 11.094 19.931 1.00 65.44 209 HIS A O 1
ATOM 1601 N N . LYS A 1 210 ? -3.760 8.875 19.569 1.00 63.31 210 LYS A N 1
ATOM 1602 C CA . LYS A 1 210 ? -4.667 8.873 18.400 1.00 63.31 210 LYS A CA 1
ATOM 1603 C C . LYS A 1 210 ? -5.534 7.633 18.092 1.00 63.31 210 LYS A C 1
ATOM 1605 O O . LYS A 1 210 ? -5.177 6.511 18.437 1.00 63.31 210 LYS A O 1
ATOM 1610 N N . PRO A 1 211 ? -6.668 7.862 17.374 1.00 59.97 211 PRO A N 1
ATOM 1611 C CA . PRO A 1 211 ? -7.951 7.178 17.566 1.00 59.97 211 PRO A CA 1
ATOM 1612 C C . PRO A 1 211 ? -8.559 6.576 16.275 1.00 59.97 211 PRO A C 1
ATOM 1614 O O . PRO A 1 211 ? -9.775 6.511 16.152 1.00 59.97 211 PRO A O 1
ATOM 1617 N N . ALA A 1 212 ? -7.743 6.204 15.281 1.00 67.75 212 ALA A N 1
ATOM 1618 C CA . ALA A 1 212 ? -8.233 5.631 14.014 1.00 67.75 212 ALA A CA 1
ATOM 1619 C C . ALA A 1 212 ? -7.514 4.344 13.591 1.00 67.75 212 ALA A C 1
ATOM 1621 O O . ALA A 1 212 ? -8.052 3.585 12.792 1.00 67.75 212 ALA A O 1
ATOM 1622 N N . LEU A 1 213 ? -6.311 4.080 14.119 1.00 81.00 213 LEU A N 1
ATOM 1623 C CA . LEU A 1 213 ? -5.572 2.863 13.802 1.00 81.00 213 LEU A CA 1
ATOM 1624 C C . LEU A 1 213 ? -6.197 1.683 14.551 1.00 81.00 213 LEU A C 1
ATOM 1626 O O . LEU A 1 213 ? -6.061 1.566 15.767 1.00 81.00 213 LEU A O 1
ATOM 1630 N N . HIS A 1 214 ? -6.878 0.815 13.811 1.00 83.75 214 HIS A N 1
ATOM 1631 C CA . HIS A 1 214 ? -7.537 -0.378 14.336 1.00 83.75 214 HIS A CA 1
ATOM 1632 C C . HIS A 1 214 ? -6.585 -1.564 14.387 1.00 83.75 214 HIS A C 1
ATOM 1634 O O . HIS A 1 214 ? -6.634 -2.358 15.323 1.00 83.75 214 HIS A O 1
ATOM 1640 N N . ARG A 1 215 ? -5.754 -1.716 13.354 1.00 86.12 215 ARG A N 1
ATOM 1641 C CA . ARG A 1 215 ? -4.937 -2.911 13.165 1.00 86.12 215 ARG A CA 1
ATOM 1642 C C . ARG A 1 215 ? -3.517 -2.551 12.802 1.00 86.12 215 ARG A C 1
ATOM 1644 O O . ARG A 1 215 ? -3.269 -1.737 11.909 1.00 86.12 215 ARG A O 1
ATOM 1651 N N . LEU A 1 216 ? -2.594 -3.211 13.477 1.00 88.25 216 LEU A N 1
ATOM 1652 C CA . LEU A 1 216 ? -1.179 -3.089 13.217 1.00 88.25 216 LEU A CA 1
ATOM 1653 C C . LEU A 1 216 ? -0.572 -4.482 13.125 1.00 88.25 216 LEU A C 1
ATOM 1655 O O . LEU A 1 216 ? -0.632 -5.256 14.076 1.00 88.25 216 LEU A O 1
ATOM 1659 N N . LYS A 1 217 ? 0.021 -4.802 11.980 1.00 88.12 217 LYS A N 1
ATOM 1660 C CA . LYS A 1 217 ? 0.631 -6.109 11.740 1.00 88.12 217 LYS A CA 1
ATOM 1661 C C . LYS A 1 217 ? 2.122 -5.954 11.494 1.00 88.12 217 LYS A C 1
ATOM 1663 O O . LYS A 1 217 ? 2.524 -5.106 10.705 1.00 88.12 217 LYS A O 1
ATOM 1668 N N . PHE A 1 218 ? 2.920 -6.806 12.123 1.00 87.38 218 PHE A N 1
ATOM 1669 C CA . PHE A 1 218 ? 4.352 -6.937 11.875 1.00 87.38 218 PHE A CA 1
ATOM 1670 C C . PHE A 1 218 ? 4.705 -8.359 11.425 1.00 87.38 218 PHE A C 1
ATOM 1672 O O . PHE A 1 218 ? 3.955 -9.309 11.654 1.00 87.38 218 PHE A O 1
ATOM 1679 N N . ARG A 1 219 ? 5.890 -8.546 10.841 1.00 83.31 219 ARG A N 1
ATOM 1680 C CA . ARG A 1 219 ? 6.404 -9.886 10.518 1.00 83.31 219 ARG A CA 1
ATOM 1681 C C . ARG A 1 219 ? 6.702 -10.685 11.787 1.00 83.31 219 ARG A C 1
ATOM 1683 O O . ARG A 1 219 ? 6.315 -11.842 11.927 1.00 83.31 219 ARG A O 1
ATOM 1690 N N . ALA A 1 220 ? 7.380 -10.053 12.735 1.00 78.44 220 ALA A N 1
ATOM 1691 C CA . ALA A 1 220 ? 7.700 -10.615 14.040 1.00 78.44 220 ALA A CA 1
ATOM 1692 C C . ALA A 1 220 ? 8.063 -9.490 15.016 1.00 78.44 220 ALA A C 1
ATOM 1694 O O . ALA A 1 220 ? 8.215 -8.331 14.626 1.00 78.44 220 ALA A O 1
ATOM 1695 N N . TYR A 1 221 ? 8.228 -9.833 16.292 1.00 79.06 221 TYR A N 1
ATOM 1696 C CA . TYR A 1 221 ? 8.700 -8.895 17.303 1.00 79.06 221 TYR A CA 1
ATOM 1697 C C . TYR A 1 221 ? 9.795 -9.501 18.172 1.00 79.06 221 TYR A C 1
ATOM 1699 O O . TYR A 1 221 ? 9.790 -10.697 18.465 1.00 79.06 221 TYR A O 1
ATOM 1707 N N . ASN A 1 222 ? 10.704 -8.644 18.627 1.00 77.12 222 ASN A N 1
ATOM 1708 C CA . ASN A 1 222 ? 11.685 -8.931 19.662 1.00 77.12 222 ASN A CA 1
ATOM 1709 C C . ASN A 1 222 ? 11.644 -7.811 20.709 1.00 77.12 222 ASN A C 1
ATOM 1711 O O . ASN A 1 222 ? 12.547 -6.986 20.811 1.00 77.12 222 ASN A O 1
ATOM 1715 N N . LEU A 1 223 ? 10.536 -7.750 21.446 1.00 76.81 223 LEU A N 1
ATOM 1716 C CA . LEU A 1 223 ? 10.298 -6.731 22.462 1.00 76.81 223 LEU A CA 1
ATOM 1717 C C . LEU A 1 223 ? 10.532 -7.283 23.862 1.00 76.81 223 LEU A C 1
ATOM 1719 O O . LEU A 1 223 ? 10.146 -8.409 24.186 1.00 76.81 223 LEU A O 1
ATOM 1723 N N . SER A 1 224 ? 11.101 -6.444 24.726 1.00 81.50 224 SER A N 1
ATOM 1724 C CA . SER A 1 224 ? 11.219 -6.757 26.146 1.00 81.50 224 SER A CA 1
ATOM 1725 C C . SER A 1 224 ? 9.839 -6.834 26.815 1.00 81.50 224 SER A C 1
ATOM 1727 O O . SER A 1 224 ? 8.886 -6.155 26.427 1.00 81.50 224 SER A O 1
ATOM 1729 N N . LYS A 1 225 ? 9.724 -7.612 27.899 1.00 80.69 225 LYS A N 1
ATOM 1730 C CA . LYS A 1 225 ? 8.486 -7.674 28.701 1.00 80.69 225 LYS A CA 1
ATOM 1731 C C . LYS A 1 225 ? 8.059 -6.288 29.209 1.00 80.69 225 LYS A C 1
ATOM 1733 O O . LYS A 1 225 ? 6.869 -6.000 29.272 1.00 80.69 225 LYS A O 1
ATOM 1738 N N . LYS A 1 226 ? 9.025 -5.421 29.537 1.00 82.50 226 LYS A N 1
ATOM 1739 C CA . LYS A 1 226 ? 8.782 -4.039 29.979 1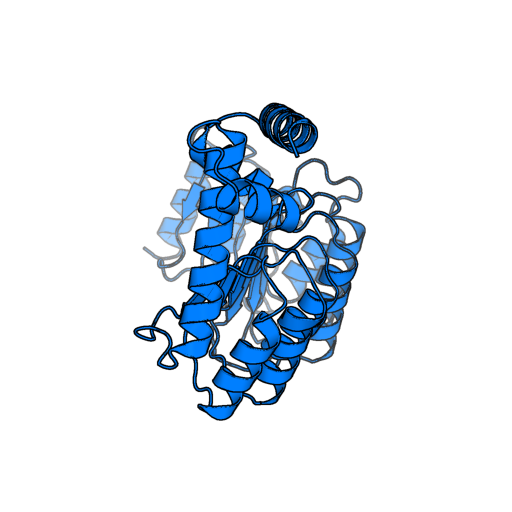.00 82.50 226 LYS A CA 1
ATOM 1740 C C . LYS A 1 226 ? 8.166 -3.184 28.868 1.00 82.50 226 LYS A C 1
ATOM 1742 O O . LYS A 1 226 ? 7.236 -2.433 29.143 1.00 82.50 226 LYS A O 1
ATOM 1747 N N . ALA A 1 227 ? 8.648 -3.325 27.634 1.00 81.56 227 ALA A N 1
ATOM 1748 C CA . ALA A 1 227 ? 8.086 -2.638 26.475 1.00 81.56 227 ALA A CA 1
ATOM 1749 C C . ALA A 1 227 ? 6.622 -3.032 26.237 1.00 81.56 227 ALA A C 1
ATOM 1751 O O . ALA A 1 227 ? 5.762 -2.166 26.106 1.00 81.56 227 ALA A O 1
ATOM 1752 N N . LEU A 1 228 ? 6.325 -4.333 26.271 1.00 80.56 228 LEU A N 1
ATOM 1753 C CA . LEU A 1 228 ? 4.960 -4.841 26.107 1.00 80.56 228 LEU A CA 1
ATOM 1754 C C . LEU A 1 228 ? 4.015 -4.373 27.224 1.00 80.56 228 LEU A C 1
ATOM 1756 O O . LEU A 1 228 ? 2.871 -4.027 26.950 1.00 80.56 228 LEU A O 1
ATOM 1760 N N . LEU A 1 229 ? 4.490 -4.317 28.474 1.00 83.31 229 LEU A N 1
ATOM 1761 C CA . LEU A 1 229 ? 3.718 -3.761 29.592 1.00 83.31 229 LEU A CA 1
ATOM 1762 C C . LEU A 1 229 ? 3.448 -2.265 29.414 1.00 83.31 229 LEU A C 1
ATOM 1764 O O . LEU A 1 229 ? 2.337 -1.814 29.662 1.00 83.31 229 LEU A O 1
ATOM 1768 N N . SER A 1 230 ? 4.439 -1.505 28.950 1.00 84.25 230 SER A N 1
ATOM 1769 C CA . SER A 1 230 ? 4.258 -0.081 28.659 1.00 84.25 230 SER A CA 1
ATOM 1770 C C . SER A 1 230 ? 3.217 0.152 27.564 1.00 84.25 230 SER A C 1
ATOM 1772 O O . SER A 1 230 ? 2.459 1.110 27.659 1.00 84.25 230 SER A O 1
ATOM 1774 N N . LEU A 1 231 ? 3.163 -0.714 26.547 1.00 83.00 231 LEU A N 1
ATOM 1775 C CA . LEU A 1 231 ? 2.128 -0.662 25.512 1.00 83.00 231 LEU A CA 1
ATOM 1776 C C . LEU A 1 231 ? 0.750 -1.043 26.056 1.00 83.00 231 LEU A C 1
ATOM 1778 O O . LEU A 1 231 ? -0.230 -0.410 25.684 1.00 83.00 231 LEU A O 1
ATOM 1782 N N . ALA A 1 232 ? 0.670 -2.033 26.949 1.00 83.81 232 ALA A N 1
ATOM 1783 C CA . ALA A 1 232 ? -0.590 -2.406 27.589 1.00 83.81 232 ALA A CA 1
ATOM 1784 C C . ALA A 1 232 ? -1.182 -1.235 28.390 1.00 83.81 232 ALA A C 1
ATOM 1786 O O . ALA A 1 232 ? -2.353 -0.922 28.210 1.00 83.81 232 ALA A O 1
ATOM 1787 N N . LEU A 1 233 ? -0.355 -0.547 29.188 1.00 84.62 233 LEU A N 1
ATOM 1788 C CA . LEU A 1 233 ? -0.759 0.652 29.933 1.00 84.62 233 LEU A CA 1
ATOM 1789 C C . LEU A 1 233 ? -1.216 1.778 28.995 1.00 84.62 233 LEU A C 1
ATOM 1791 O O . LEU A 1 233 ? -2.222 2.427 29.243 1.00 84.62 233 LEU A O 1
ATOM 1795 N N . ALA A 1 234 ? -0.511 1.981 27.879 1.00 82.75 234 ALA A N 1
ATOM 1796 C CA . ALA A 1 234 ? -0.880 2.992 26.889 1.00 82.75 234 ALA A CA 1
ATOM 1797 C C . ALA A 1 234 ? -2.229 2.721 26.197 1.00 82.75 234 ALA A C 1
ATOM 1799 O O . ALA A 1 234 ? -2.822 3.647 25.649 1.00 82.75 234 ALA A O 1
ATOM 1800 N N . LEU A 1 235 ? -2.694 1.468 26.191 1.00 82.06 235 LEU A N 1
ATOM 1801 C CA . LEU A 1 235 ? -3.969 1.060 25.602 1.00 82.06 235 LEU A CA 1
ATOM 1802 C C . LEU A 1 235 ? -5.126 1.019 26.610 1.00 82.06 235 LEU A C 1
ATOM 1804 O O . LEU A 1 235 ? -6.262 0.782 26.200 1.00 82.06 235 LEU A O 1
ATOM 1808 N N . GLU A 1 236 ? -4.887 1.269 27.901 1.00 80.94 236 GLU A N 1
ATOM 1809 C CA . GLU A 1 236 ? -5.963 1.285 28.904 1.00 80.94 236 GLU A CA 1
ATOM 1810 C C . GLU A 1 236 ? -7.055 2.299 28.537 1.00 80.94 236 GLU A C 1
ATOM 1812 O O . GLU A 1 236 ? -8.235 1.957 28.574 1.00 80.94 236 GLU A O 1
ATOM 1817 N N . ASP A 1 237 ? -6.675 3.474 28.039 1.00 78.44 237 ASP A N 1
ATOM 1818 C CA . ASP A 1 237 ? -7.618 4.518 27.617 1.00 78.44 237 ASP A CA 1
ATOM 1819 C C . ASP A 1 237 ? -7.918 4.508 26.104 1.00 78.44 237 ASP A C 1
ATOM 1821 O O . ASP A 1 237 ? -8.674 5.345 25.607 1.00 78.44 237 ASP A O 1
ATOM 1825 N N . ASN A 1 238 ? -7.351 3.560 25.346 1.00 80.00 238 ASN A N 1
ATOM 1826 C CA . ASN A 1 238 ? -7.581 3.431 23.907 1.00 80.00 238 ASN A CA 1
ATOM 1827 C C . ASN A 1 238 ? -8.508 2.249 23.613 1.00 80.00 238 ASN A C 1
ATOM 1829 O O . ASN A 1 238 ? -8.122 1.093 23.778 1.00 80.00 238 ASN A O 1
ATOM 1833 N N . PHE A 1 239 ? -9.716 2.537 23.132 1.00 78.44 239 PHE A N 1
ATOM 1834 C CA . PHE A 1 239 ? -10.727 1.526 22.791 1.00 78.44 239 PHE A CA 1
ATOM 1835 C C . PHE A 1 239 ? -10.784 1.188 21.296 1.00 78.44 239 PHE A C 1
ATOM 1837 O O . PHE A 1 239 ? -11.494 0.270 20.894 1.00 78.44 239 PHE A O 1
ATOM 1844 N N . VAL A 1 240 ? -10.047 1.933 20.471 1.00 80.50 240 VAL A N 1
ATOM 1845 C CA . VAL A 1 240 ? -10.124 1.872 19.005 1.00 80.50 240 VAL A CA 1
ATOM 1846 C C . VAL A 1 240 ? -9.071 0.934 18.418 1.00 80.50 240 VAL A C 1
ATOM 1848 O O . VAL A 1 240 ? -9.291 0.339 17.368 1.00 80.50 240 VAL A O 1
ATOM 1851 N N . PHE A 1 241 ? -7.937 0.764 19.097 1.00 83.00 241 PHE A N 1
ATOM 1852 C CA . PHE A 1 241 ? -6.889 -0.161 18.682 1.00 83.00 241 PHE A CA 1
ATOM 1853 C C . PHE A 1 241 ? -7.310 -1.608 18.992 1.00 83.00 241 PHE A C 1
ATOM 1855 O O . PHE A 1 241 ? -7.423 -1.994 20.157 1.00 83.00 241 PHE A O 1
ATOM 1862 N N . LEU A 1 242 ? -7.556 -2.411 17.956 1.00 82.81 242 LEU A N 1
ATOM 1863 C CA . LEU A 1 242 ? -8.167 -3.741 18.064 1.00 82.81 242 LEU A CA 1
ATOM 1864 C C . LEU A 1 242 ? -7.146 -4.876 17.984 1.00 82.81 242 LEU A C 1
ATOM 1866 O O . LEU A 1 242 ? -7.266 -5.845 18.730 1.00 82.81 242 LEU A O 1
ATOM 1870 N N . SER A 1 243 ? -6.151 -4.778 17.095 1.00 85.19 243 SER A N 1
ATOM 1871 C CA . SER A 1 243 ? -5.185 -5.865 16.898 1.00 85.19 243 SER A CA 1
ATOM 1872 C C . SER A 1 243 ? -3.741 -5.398 16.740 1.00 85.19 243 SER A C 1
ATOM 1874 O O . SER A 1 243 ? -3.440 -4.405 16.072 1.00 85.19 243 SER A O 1
ATOM 1876 N N . LEU A 1 244 ? -2.844 -6.161 17.372 1.00 85.50 244 LEU A N 1
ATOM 1877 C CA . LEU A 1 244 ? -1.402 -6.118 17.158 1.00 85.50 244 LEU A CA 1
ATOM 1878 C C . LEU A 1 244 ? -0.932 -7.532 16.803 1.00 85.50 244 LEU A C 1
ATOM 1880 O O . LEU A 1 244 ? -0.763 -8.374 17.689 1.00 85.50 244 LEU A O 1
ATOM 1884 N N . ASP A 1 245 ? -0.735 -7.773 15.511 1.00 82.94 245 ASP A N 1
ATOM 1885 C CA . ASP A 1 245 ? -0.527 -9.108 14.953 1.00 82.94 245 ASP A CA 1
ATOM 1886 C C . ASP A 1 245 ? 0.917 -9.330 14.496 1.00 82.94 245 ASP A C 1
ATOM 1888 O O . ASP A 1 245 ? 1.601 -8.405 14.052 1.00 82.94 245 ASP A O 1
ATOM 1892 N 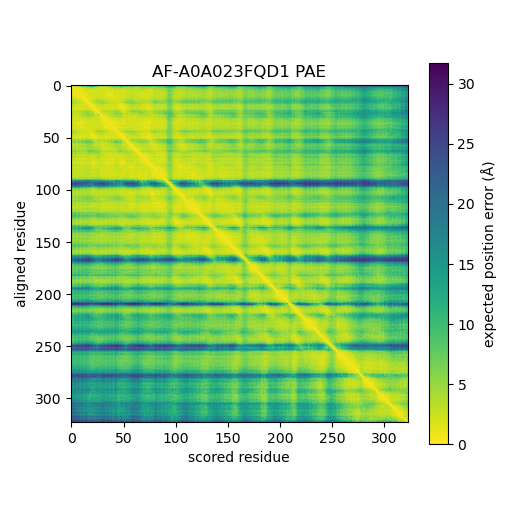N . PHE A 1 246 ? 1.376 -10.581 14.567 1.00 84.31 246 PHE A N 1
ATOM 1893 C CA . PHE A 1 246 ? 2.726 -10.982 14.172 1.00 84.31 246 PHE A CA 1
ATOM 1894 C C . PHE A 1 246 ? 2.682 -12.238 13.303 1.00 84.31 246 PHE A C 1
ATOM 1896 O O . PHE A 1 246 ? 2.170 -13.263 13.737 1.00 84.31 246 PHE A O 1
ATOM 1903 N N . GLU A 1 247 ? 3.231 -12.175 12.091 1.00 79.62 247 GLU A N 1
ATOM 1904 C CA . GLU A 1 247 ? 3.157 -13.263 11.101 1.00 79.62 247 GLU A CA 1
ATOM 1905 C C . GLU A 1 247 ? 3.855 -14.558 11.551 1.00 79.62 247 GLU A C 1
ATOM 1907 O O . GLU A 1 247 ? 3.276 -15.636 11.458 1.00 79.62 247 GLU A O 1
ATOM 1912 N N . TYR A 1 248 ? 5.082 -14.457 12.070 1.00 72.44 248 TYR A N 1
ATOM 1913 C CA . TYR A 1 248 ? 5.905 -15.613 12.458 1.00 72.44 248 TYR A CA 1
ATOM 1914 C C . TYR A 1 248 ? 6.025 -15.812 13.971 1.00 72.44 248 TYR A C 1
ATOM 1916 O O . TYR A 1 248 ? 6.794 -16.663 14.422 1.00 72.44 248 TYR A O 1
ATOM 1924 N N . SER A 1 249 ? 5.307 -15.025 14.778 1.00 66.06 249 SER A N 1
ATOM 1925 C CA . SER A 1 249 ? 5.369 -15.141 16.236 1.00 66.06 249 SER A CA 1
ATOM 1926 C C . SER A 1 249 ? 4.067 -15.728 16.782 1.00 66.06 249 SER A C 1
ATOM 1928 O O . SER A 1 249 ? 3.011 -15.123 16.599 1.00 66.06 249 SER A O 1
ATOM 1930 N N . PRO A 1 250 ?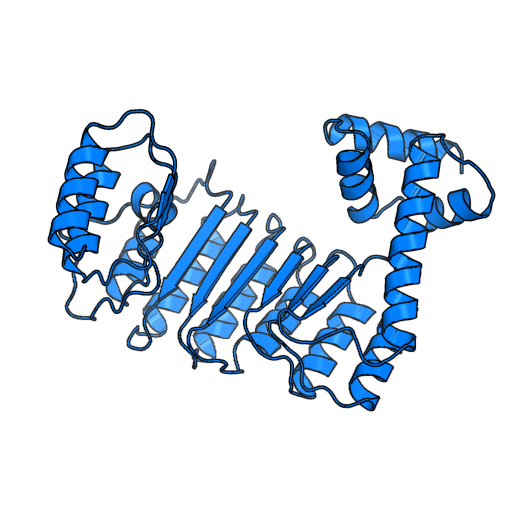 4.105 -16.880 17.475 1.00 53.41 250 PRO A N 1
ATOM 1931 C CA . PRO A 1 250 ? 2.919 -17.432 18.111 1.00 53.41 250 PRO A CA 1
ATOM 1932 C C . PRO A 1 250 ? 2.534 -16.547 19.298 1.00 53.41 250 PRO A C 1
ATOM 1934 O O . PRO A 1 250 ? 3.281 -16.527 20.267 1.00 53.41 250 PRO A O 1
ATOM 1937 N N . ALA A 1 251 ? 1.394 -15.852 19.186 1.00 60.78 251 ALA A N 1
ATOM 1938 C CA . ALA A 1 251 ? 0.678 -15.051 20.192 1.00 60.78 251 ALA A CA 1
ATOM 1939 C C . ALA A 1 251 ? 1.518 -14.124 21.107 1.00 60.78 251 ALA A C 1
ATOM 1941 O O . ALA A 1 251 ? 2.565 -14.467 21.649 1.00 60.78 251 ALA A O 1
ATOM 1942 N N . LEU A 1 252 ? 1.017 -12.916 21.373 1.00 63.53 252 LEU A N 1
ATOM 1943 C CA . LEU A 1 252 ? 1.632 -12.010 22.348 1.00 63.53 252 LEU A CA 1
ATOM 1944 C C . LEU A 1 252 ? 1.892 -12.720 23.690 1.00 63.53 252 LEU A C 1
ATOM 1946 O O . LEU A 1 252 ? 0.967 -13.084 24.411 1.00 63.53 252 LEU A O 1
ATOM 1950 N N . LYS A 1 253 ? 3.170 -12.869 24.064 1.00 64.56 253 LYS A N 1
ATOM 1951 C CA . LYS A 1 253 ? 3.594 -13.557 25.305 1.00 64.56 253 LYS A CA 1
ATOM 1952 C C . LYS A 1 253 ? 3.191 -12.834 26.601 1.00 64.56 253 LYS A C 1
ATOM 1954 O O . LYS A 1 253 ? 3.516 -13.296 27.693 1.00 64.56 253 LYS A O 1
ATOM 1959 N N . THR A 1 254 ? 2.530 -11.682 26.510 1.00 65.25 254 THR A N 1
ATOM 1960 C CA . THR A 1 254 ? 2.102 -10.877 27.658 1.00 65.25 254 THR A CA 1
ATOM 1961 C C . THR A 1 254 ? 0.588 -10.779 27.727 1.00 65.25 254 THR A C 1
ATOM 1963 O O . THR A 1 254 ? -0.035 -10.096 26.916 1.00 65.25 254 THR A O 1
ATOM 1966 N N . TYR A 1 255 ? 0.032 -11.391 28.772 1.00 74.31 255 TYR A N 1
ATOM 1967 C CA . TYR A 1 255 ? -1.395 -11.380 29.088 1.00 74.31 255 TYR A CA 1
ATOM 1968 C C . TYR A 1 255 ? -2.020 -9.968 29.162 1.00 74.31 255 TYR A C 1
ATOM 1970 O O . TYR A 1 255 ? -3.078 -9.793 28.571 1.00 74.31 255 TYR A O 1
ATOM 1978 N N . PRO A 1 256 ? -1.389 -8.930 29.761 1.00 81.62 256 PRO A N 1
ATOM 1979 C CA . PRO A 1 256 ? -2.028 -7.612 29.886 1.00 81.62 256 PRO A CA 1
ATOM 1980 C C . PRO A 1 256 ? -2.341 -6.932 28.549 1.00 81.62 256 PRO A C 1
ATOM 1982 O O . PRO A 1 256 ? -3.429 -6.394 28.374 1.00 81.62 256 PRO A O 1
ATOM 1985 N N . LEU A 1 257 ? -1.414 -7.001 27.588 1.00 81.19 257 LEU A N 1
ATOM 1986 C CA . LEU A 1 257 ? -1.624 -6.422 26.261 1.00 81.19 257 LEU A CA 1
ATOM 1987 C C . LEU A 1 257 ? -2.744 -7.159 25.519 1.00 81.19 257 LEU A C 1
ATOM 1989 O O . LEU A 1 257 ? -3.624 -6.529 24.944 1.00 81.19 257 LEU A O 1
ATOM 1993 N N . LEU A 1 258 ? -2.748 -8.493 25.595 1.00 81.94 258 LEU A N 1
ATOM 1994 C CA . LEU A 1 258 ? -3.805 -9.313 25.011 1.00 81.94 258 LEU A CA 1
ATOM 1995 C C . LEU A 1 258 ? -5.174 -9.019 25.649 1.00 81.94 258 LEU A C 1
ATOM 1997 O O . LEU A 1 258 ? -6.169 -8.924 24.940 1.00 81.94 258 LEU A O 1
ATOM 2001 N N . CYS A 1 259 ? -5.234 -8.826 26.969 1.00 83.88 259 CYS A N 1
ATOM 2002 C CA . CYS A 1 259 ? -6.462 -8.450 27.668 1.00 83.88 259 CYS A CA 1
ATOM 2003 C C . CYS A 1 259 ? -6.999 -7.089 27.227 1.00 83.88 259 CYS A C 1
ATOM 2005 O O . CYS A 1 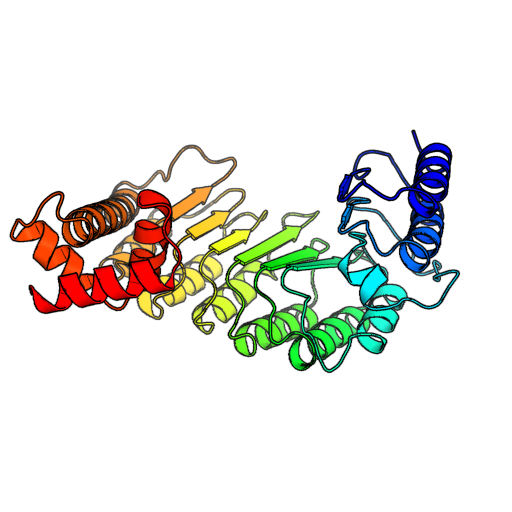259 ? -8.203 -6.975 27.015 1.00 83.88 259 CYS A O 1
ATOM 2007 N N . ALA A 1 260 ? -6.135 -6.083 27.060 1.00 85.00 260 ALA A N 1
ATOM 2008 C CA . ALA A 1 260 ? -6.550 -4.765 26.581 1.00 85.00 260 ALA A CA 1
ATOM 2009 C C . ALA A 1 260 ? -7.150 -4.841 25.164 1.00 85.00 260 ALA A C 1
ATOM 2011 O O . ALA A 1 260 ? -8.230 -4.307 24.919 1.00 85.00 260 ALA A O 1
ATOM 2012 N N . LEU A 1 261 ? -6.506 -5.583 24.256 1.00 86.06 261 LEU A N 1
ATOM 2013 C CA . LEU A 1 261 ? -7.000 -5.790 22.890 1.00 86.06 261 LEU A CA 1
ATOM 2014 C C . LEU A 1 261 ? -8.321 -6.579 22.867 1.00 86.06 261 LEU A C 1
ATOM 2016 O O . LEU A 1 261 ? -9.285 -6.165 22.225 1.00 86.06 261 LEU A O 1
ATOM 2020 N N . ASN A 1 262 ? -8.412 -7.668 23.635 1.00 86.00 262 ASN A N 1
ATOM 2021 C CA . ASN A 1 262 ? -9.638 -8.466 23.743 1.00 86.00 262 ASN A CA 1
ATOM 2022 C C . ASN A 1 262 ? -10.798 -7.665 24.352 1.00 86.00 262 ASN A C 1
ATOM 2024 O O . ASN A 1 262 ? -11.939 -7.816 23.914 1.00 86.00 262 ASN A O 1
ATOM 2028 N N . ARG A 1 263 ? -10.523 -6.794 25.334 1.00 88.62 263 ARG A N 1
ATOM 2029 C CA . ARG A 1 263 ? -11.511 -5.852 25.877 1.00 88.62 263 ARG A CA 1
ATOM 2030 C C . ARG A 1 263 ? -12.054 -4.953 24.769 1.00 88.62 263 ARG A C 1
ATOM 2032 O O . ARG A 1 263 ? -13.268 -4.831 24.649 1.00 88.62 263 ARG A O 1
ATOM 2039 N N . ASN A 1 264 ? -11.178 -4.352 23.963 1.00 87.88 264 ASN A N 1
ATOM 2040 C CA . ASN A 1 264 ? -11.578 -3.461 22.870 1.00 87.88 264 ASN A CA 1
ATOM 2041 C C . ASN A 1 264 ? -12.448 -4.181 21.841 1.00 87.88 264 ASN A C 1
ATOM 2043 O O . ASN A 1 264 ? -13.509 -3.681 21.474 1.00 87.88 264 ASN A O 1
ATOM 2047 N N . GLN A 1 265 ? -12.047 -5.389 21.441 1.00 85.88 265 GLN A N 1
ATOM 2048 C CA . GLN A 1 265 ? -12.826 -6.211 20.519 1.00 85.88 265 GLN A CA 1
ATOM 2049 C C . GLN A 1 265 ? -14.199 -6.586 21.097 1.00 85.88 265 GLN A C 1
ATOM 2051 O O . GLN A 1 265 ? -15.199 -6.539 20.384 1.00 85.88 265 GLN A O 1
ATOM 2056 N N . SER A 1 266 ? -14.261 -6.932 22.386 1.00 87.44 266 SER A N 1
ATOM 2057 C CA . SER A 1 266 ? -15.519 -7.237 23.074 1.00 87.44 266 SER A CA 1
ATOM 2058 C C . SER A 1 266 ? -16.452 -6.022 23.109 1.00 87.44 266 SER A C 1
ATOM 2060 O O . SER A 1 266 ? -17.615 -6.134 22.731 1.00 87.44 266 SER A O 1
ATOM 2062 N N . LEU A 1 267 ? -15.935 -4.841 23.471 1.00 86.88 267 LEU A N 1
ATOM 2063 C CA . LEU A 1 267 ? -16.699 -3.589 23.459 1.00 86.88 267 LEU A CA 1
ATOM 2064 C C . LEU A 1 267 ? -17.243 -3.272 22.062 1.00 86.88 267 LEU A C 1
ATOM 2066 O O . LEU A 1 267 ? -18.415 -2.929 21.928 1.00 86.88 267 LEU A O 1
ATOM 2070 N N . LEU A 1 268 ? -16.426 -3.441 21.020 1.00 85.31 268 LEU A N 1
ATOM 2071 C CA . LEU A 1 268 ? -16.865 -3.243 19.641 1.00 85.31 268 LEU A CA 1
ATOM 2072 C C . LEU A 1 268 ? -18.003 -4.199 19.264 1.00 85.31 268 LEU A C 1
ATOM 2074 O O . LEU A 1 268 ? -19.019 -3.752 18.737 1.00 85.31 268 LEU A O 1
ATOM 2078 N N . ASN A 1 269 ? -17.868 -5.491 19.570 1.00 86.69 269 ASN A N 1
ATOM 2079 C CA . ASN A 1 269 ? -18.902 -6.484 19.274 1.00 86.69 269 ASN A CA 1
ATOM 2080 C C . ASN A 1 269 ? -20.221 -6.158 19.997 1.00 86.69 269 ASN A C 1
ATOM 2082 O O . ASN A 1 269 ? -21.279 -6.163 19.370 1.00 86.69 269 ASN A O 1
ATOM 2086 N N . ARG A 1 270 ? -20.158 -5.786 21.282 1.00 86.19 270 ARG A N 1
ATOM 2087 C CA . ARG A 1 270 ? -21.338 -5.382 22.064 1.00 86.19 270 ARG A CA 1
ATOM 2088 C C . ARG A 1 270 ? -22.000 -4.117 21.514 1.00 86.19 270 ARG A C 1
ATOM 2090 O O . ARG A 1 270 ? -23.223 -4.045 21.422 1.00 86.19 270 ARG A O 1
ATOM 2097 N N . ALA A 1 271 ? -21.210 -3.127 21.098 1.00 84.62 271 ALA A N 1
ATOM 2098 C CA . ALA A 1 271 ? -21.739 -1.924 20.459 1.00 84.62 271 ALA A CA 1
ATOM 2099 C C . ALA A 1 271 ? -22.442 -2.251 19.126 1.00 84.62 271 ALA A C 1
ATOM 2101 O O . ALA A 1 271 ? -23.517 -1.717 18.856 1.00 84.62 271 ALA A O 1
ATOM 2102 N N . VAL A 1 272 ? -21.893 -3.169 18.318 1.00 85.00 272 VAL A N 1
ATOM 2103 C CA . VAL A 1 272 ? -22.535 -3.649 17.079 1.00 85.00 272 VAL A CA 1
ATOM 2104 C C . VAL A 1 272 ? -23.863 -4.353 17.377 1.00 85.00 272 VAL A C 1
ATOM 2106 O O . VAL A 1 272 ? -24.862 -4.062 16.718 1.00 85.00 272 VAL A O 1
ATOM 2109 N N . GLU A 1 273 ? -23.911 -5.229 18.384 1.00 85.62 273 GLU A N 1
ATOM 2110 C CA . GLU A 1 273 ? -25.151 -5.890 18.823 1.00 85.62 273 GLU A CA 1
ATOM 2111 C C . GLU A 1 273 ? -26.223 -4.878 19.255 1.00 85.62 273 GLU A C 1
ATOM 2113 O O . GLU A 1 273 ? -27.392 -5.030 18.894 1.00 85.62 273 GLU A O 1
ATOM 2118 N N . CYS A 1 274 ? -25.819 -3.806 19.943 1.00 84.56 274 CYS A N 1
ATOM 2119 C CA . CYS A 1 274 ? -26.700 -2.706 20.337 1.00 84.56 274 CYS A CA 1
ATOM 2120 C C . CYS A 1 274 ? -27.268 -1.932 19.145 1.00 84.56 274 CYS A C 1
ATOM 2122 O O . CYS A 1 274 ? -28.455 -1.588 19.117 1.00 84.56 274 CYS A O 1
ATOM 2124 N N . VAL A 1 275 ? -26.430 -1.647 18.145 1.00 83.19 275 VAL A N 1
ATOM 2125 C CA . VAL A 1 275 ? -26.844 -0.936 16.926 1.00 83.19 275 VAL A CA 1
ATOM 2126 C C . VAL A 1 275 ? -27.842 -1.776 16.131 1.00 83.19 275 VAL A C 1
ATOM 2128 O O . VAL A 1 275 ? -28.858 -1.251 15.669 1.00 83.19 275 VAL A O 1
ATOM 2131 N N . LEU A 1 276 ? -27.594 -3.083 16.027 1.00 84.25 276 LEU A N 1
ATOM 2132 C CA . LEU A 1 276 ? -28.442 -4.032 15.302 1.00 84.25 276 LEU A CA 1
ATOM 2133 C C . LEU A 1 276 ? -29.696 -4.472 16.081 1.00 84.25 276 LEU A C 1
ATOM 2135 O O . LEU A 1 276 ? -30.481 -5.252 15.549 1.00 84.25 276 LEU A O 1
ATOM 2139 N N . ASN A 1 277 ? -29.922 -3.941 17.291 1.00 78.75 277 ASN A N 1
ATOM 2140 C CA . ASN A 1 277 ? -31.008 -4.327 18.204 1.00 78.75 277 ASN A CA 1
ATOM 2141 C C . ASN A 1 277 ? -30.997 -5.817 18.599 1.00 78.75 277 ASN A C 1
ATOM 2143 O O . ASN A 1 277 ? -32.039 -6.374 18.940 1.00 78.75 277 ASN A O 1
ATOM 2147 N N . SER A 1 278 ? -29.831 -6.462 18.568 1.00 75.62 278 SER A N 1
ATOM 2148 C CA . SER A 1 278 ? -29.662 -7.854 18.999 1.00 75.62 278 SER A CA 1
ATOM 2149 C C . SER A 1 278 ? -29.562 -7.979 20.526 1.00 75.62 278 SER A C 1
ATOM 2151 O O . SER A 1 278 ? -30.007 -8.977 21.086 1.00 75.62 278 SER A O 1
ATOM 2153 N N . SER A 1 279 ? -29.006 -6.967 21.202 1.00 73.44 279 SER A N 1
ATOM 2154 C CA . SER A 1 279 ? -28.917 -6.864 22.668 1.00 73.44 279 SER A CA 1
ATOM 2155 C C . SER A 1 279 ? -28.857 -5.390 23.089 1.00 73.44 279 SER A C 1
ATOM 2157 O O . SER A 1 279 ? -28.093 -4.633 22.501 1.00 73.44 279 SER A O 1
ATOM 2159 N N . VAL A 1 280 ? -29.660 -4.961 24.073 1.00 77.38 280 VAL A N 1
ATOM 2160 C CA . VAL A 1 280 ? -29.764 -3.546 24.521 1.00 77.38 280 VAL A CA 1
ATOM 2161 C C . VAL A 1 280 ? -29.641 -3.434 26.048 1.00 77.38 280 VAL A C 1
ATOM 2163 O O . VAL A 1 280 ? -30.358 -2.687 26.706 1.00 77.38 280 VAL A O 1
ATOM 2166 N N . ASP A 1 281 ? -28.767 -4.238 26.640 1.00 84.75 281 ASP A N 1
ATOM 2167 C CA . ASP A 1 281 ? -28.425 -4.154 28.060 1.00 84.75 281 ASP A CA 1
ATOM 2168 C C . ASP A 1 281 ? -27.468 -2.983 28.368 1.00 84.75 281 ASP A C 1
ATOM 2170 O O . ASP A 1 281 ? -26.832 -2.411 27.476 1.00 84.75 281 ASP A O 1
ATOM 2174 N N . ASP A 1 282 ? -27.355 -2.632 29.653 1.00 82.00 282 ASP A N 1
ATOM 2175 C CA . ASP A 1 282 ? -26.586 -1.471 30.127 1.00 82.00 282 ASP A CA 1
ATOM 2176 C C . ASP A 1 282 ? -25.122 -1.495 29.654 1.00 82.00 282 ASP A C 1
ATOM 2178 O O . ASP A 1 282 ? -24.567 -0.464 29.271 1.00 82.00 282 ASP A O 1
ATOM 2182 N N . GLU A 1 283 ? -24.506 -2.680 29.611 1.00 82.50 283 GLU A N 1
ATOM 2183 C CA . GLU A 1 283 ? -23.135 -2.860 29.128 1.00 82.50 283 GLU A CA 1
ATOM 2184 C C . GLU A 1 283 ? -22.999 -2.598 27.617 1.00 82.50 283 GLU A C 1
ATOM 2186 O O . GLU A 1 283 ? -22.006 -2.009 27.184 1.00 82.50 283 GLU A O 1
ATOM 2191 N N . SER A 1 284 ? -23.978 -2.994 26.792 1.00 82.56 284 SER A N 1
ATOM 2192 C CA . SER A 1 284 ? -23.955 -2.707 25.346 1.00 82.56 284 SER A CA 1
ATOM 2193 C C . SER A 1 284 ? -24.219 -1.232 25.057 1.00 82.56 284 SER A C 1
ATOM 2195 O O . SER A 1 284 ? -23.580 -0.656 24.177 1.00 82.56 284 SER A O 1
ATOM 2197 N N . MET A 1 285 ? -25.087 -0.593 25.845 1.00 79.88 285 MET A N 1
ATOM 2198 C CA . MET A 1 285 ? -25.337 0.852 25.780 1.00 79.88 285 MET A CA 1
ATOM 2199 C C . MET A 1 285 ? -24.102 1.654 26.210 1.00 79.88 285 MET A C 1
ATOM 2201 O O . MET A 1 285 ? -23.755 2.658 25.586 1.00 79.88 285 MET A O 1
ATOM 2205 N N . GLN A 1 286 ? -23.379 1.197 27.235 1.00 83.81 286 GLN A N 1
ATOM 2206 C CA . GLN A 1 286 ? -22.106 1.797 27.633 1.00 83.81 286 GLN A CA 1
ATOM 2207 C C . GLN A 1 286 ? -21.031 1.620 26.552 1.00 83.81 286 GLN A C 1
ATOM 2209 O O . GLN A 1 286 ? -20.321 2.576 26.239 1.00 83.81 286 GLN A O 1
ATOM 2214 N N . ALA A 1 287 ? -20.931 0.434 25.946 1.00 82.81 287 ALA A N 1
ATOM 2215 C CA . ALA A 1 287 ? -20.015 0.191 24.835 1.00 82.81 287 ALA A CA 1
ATOM 2216 C C . ALA A 1 287 ? -20.338 1.082 23.624 1.00 82.81 287 ALA A C 1
ATOM 2218 O O . ALA A 1 287 ? -19.430 1.664 23.028 1.00 82.81 287 ALA A O 1
ATOM 2219 N N . LEU A 1 288 ? -21.626 1.262 23.310 1.00 83.31 288 LEU A N 1
ATOM 2220 C CA . LEU A 1 288 ? -22.076 2.186 22.274 1.00 83.31 288 LEU A CA 1
ATOM 2221 C C . LEU A 1 288 ? -21.675 3.629 22.607 1.00 83.31 288 LEU A C 1
ATOM 2223 O O . LEU A 1 288 ? -21.075 4.276 21.760 1.00 83.31 288 LEU A O 1
ATOM 2227 N N . ARG A 1 289 ? -21.898 4.117 23.838 1.00 84.44 289 ARG A N 1
ATOM 2228 C CA . ARG A 1 289 ? -21.467 5.469 24.268 1.00 84.44 289 ARG A CA 1
ATOM 2229 C C . ARG A 1 289 ? -19.972 5.717 24.064 1.00 84.44 289 ARG A C 1
ATOM 2231 O O . ARG A 1 289 ? -19.584 6.829 23.725 1.00 84.44 289 ARG A O 1
ATOM 2238 N N . LEU A 1 290 ? -19.138 4.700 24.281 1.00 81.88 290 LEU A N 1
ATOM 2239 C CA . LEU A 1 290 ? -17.685 4.811 24.120 1.00 81.88 290 LEU A CA 1
ATOM 2240 C C . LEU A 1 290 ? -17.243 4.830 22.649 1.00 81.88 290 LEU A C 1
ATOM 2242 O O . LEU A 1 290 ? -16.217 5.429 22.334 1.00 81.88 290 LEU A O 1
ATOM 2246 N N . LEU A 1 291 ? -17.994 4.176 21.757 1.00 82.44 291 LEU A N 1
ATOM 2247 C CA . LEU A 1 291 ? -17.584 3.922 20.371 1.00 82.44 291 LEU A CA 1
ATOM 2248 C C . LEU A 1 291 ? -18.455 4.618 19.315 1.00 82.44 291 LEU A C 1
ATOM 2250 O O . LEU A 1 291 ? -18.140 4.536 18.130 1.00 82.44 291 LEU A O 1
ATOM 2254 N N . SER A 1 292 ? -19.525 5.314 19.691 1.00 77.69 292 SER A N 1
ATOM 2255 C CA . SER A 1 292 ? -20.511 5.827 18.729 1.00 77.69 292 SER A CA 1
ATOM 2256 C C . SER A 1 292 ? -19.938 6.844 17.735 1.00 77.69 292 SER A C 1
ATOM 2258 O O . SER A 1 292 ? -20.352 6.901 16.580 1.00 77.69 292 SER A O 1
ATOM 2260 N N . THR A 1 293 ? -18.909 7.580 18.156 1.00 74.62 293 THR A N 1
ATOM 2261 C CA . THR A 1 293 ? -18.192 8.565 17.331 1.00 74.62 293 THR A CA 1
ATOM 2262 C C . THR A 1 293 ? -17.030 7.971 16.530 1.00 74.62 293 THR A C 1
ATOM 2264 O O . THR A 1 293 ? -16.338 8.698 15.816 1.00 74.62 293 THR A O 1
ATOM 2267 N N . THR A 1 294 ? -16.788 6.663 16.650 1.00 75.56 294 THR A N 1
ATOM 2268 C CA . THR A 1 294 ? -15.626 5.994 16.057 1.00 75.56 294 THR A CA 1
ATOM 2269 C C . THR A 1 294 ? -15.972 5.317 14.734 1.00 75.56 294 THR A C 1
ATOM 2271 O O . THR A 1 294 ? -16.996 4.648 14.590 1.00 75.56 294 THR A O 1
ATOM 2274 N N . ASP A 1 295 ? -15.067 5.436 13.765 1.00 76.00 295 ASP A N 1
ATOM 2275 C CA . ASP A 1 295 ? -15.194 4.747 12.480 1.00 76.00 295 ASP A CA 1
ATOM 2276 C C . ASP A 1 295 ? -15.106 3.216 12.625 1.00 76.00 295 ASP A C 1
ATOM 2278 O O . ASP A 1 295 ? -15.664 2.501 11.797 1.00 76.00 295 ASP A O 1
ATOM 2282 N N . SER A 1 296 ? -14.453 2.689 13.672 1.00 77.00 296 SER A N 1
ATOM 2283 C CA . SER A 1 296 ? -14.391 1.241 13.941 1.00 77.00 296 SER A CA 1
ATOM 2284 C C . SER A 1 296 ? -15.776 0.622 14.086 1.00 77.00 296 SER A C 1
ATOM 2286 O O . SER A 1 296 ? -16.004 -0.470 13.564 1.00 77.00 296 SER A O 1
ATOM 2288 N N . LEU A 1 297 ? -16.707 1.317 14.747 1.00 81.31 297 LEU A N 1
ATOM 2289 C CA . LEU A 1 297 ? -18.085 0.858 14.886 1.00 81.31 297 LEU A CA 1
ATOM 2290 C C . LEU A 1 297 ? -18.801 0.830 13.534 1.00 81.31 297 LEU A C 1
ATOM 2292 O O . LEU A 1 297 ? -19.437 -0.167 13.206 1.00 81.31 297 LEU A O 1
ATOM 2296 N N . LEU A 1 298 ? -18.665 1.886 12.728 1.00 81.44 298 LEU A N 1
ATOM 2297 C CA . LEU A 1 298 ? -19.264 1.940 11.391 1.00 81.44 298 LEU A CA 1
ATOM 2298 C C . LEU A 1 298 ? -18.736 0.822 10.487 1.00 81.44 298 LEU A C 1
ATOM 2300 O O . LEU A 1 298 ? -19.526 0.136 9.839 1.00 81.44 298 LEU A O 1
ATOM 2304 N N . ASP A 1 299 ? -17.420 0.607 10.489 1.00 79.88 299 ASP A N 1
ATOM 2305 C CA . ASP A 1 299 ? -16.758 -0.455 9.730 1.00 79.88 299 ASP A CA 1
ATOM 2306 C C . ASP A 1 299 ? -17.270 -1.841 10.154 1.00 79.88 299 ASP A C 1
ATOM 2308 O O . ASP A 1 299 ? -17.573 -2.683 9.305 1.00 79.88 299 ASP A O 1
ATOM 2312 N N . ALA A 1 300 ? -17.404 -2.076 11.463 1.00 81.25 300 ALA A N 1
ATOM 2313 C CA . ALA A 1 300 ? -17.874 -3.346 12.006 1.00 81.25 300 ALA A CA 1
ATOM 2314 C C . ALA A 1 300 ? -19.366 -3.589 11.723 1.00 81.25 300 ALA A C 1
ATOM 2316 O O . ALA A 1 300 ? -19.744 -4.689 11.319 1.00 81.25 300 ALA A O 1
ATOM 2317 N N . VAL A 1 301 ? -20.217 -2.565 11.860 1.00 81.62 301 VAL A N 1
ATOM 2318 C CA . VAL A 1 301 ? -21.646 -2.654 11.518 1.00 81.62 301 VAL A CA 1
ATOM 2319 C C . VAL A 1 301 ? -21.822 -2.933 10.027 1.00 81.62 301 VAL A C 1
ATOM 2321 O O . VAL A 1 301 ? -22.633 -3.788 9.667 1.00 81.62 301 VAL A O 1
ATOM 2324 N N . ALA A 1 302 ? -21.059 -2.271 9.153 1.00 84.88 302 ALA A N 1
ATOM 2325 C CA . ALA A 1 302 ? -21.093 -2.533 7.714 1.00 84.88 302 ALA A CA 1
ATOM 2326 C C . ALA A 1 302 ? -20.677 -3.977 7.392 1.00 84.88 302 ALA A C 1
ATOM 2328 O O . ALA A 1 302 ? -21.358 -4.655 6.622 1.00 84.88 302 ALA A O 1
ATOM 2329 N N . ALA A 1 303 ? -19.620 -4.479 8.039 1.00 84.19 303 ALA A N 1
ATOM 2330 C CA . ALA A 1 303 ? -19.148 -5.849 7.856 1.00 84.19 303 ALA A CA 1
ATOM 2331 C C . ALA A 1 303 ? -20.176 -6.909 8.297 1.00 84.19 303 ALA A C 1
ATOM 2333 O O . ALA A 1 303 ? -20.354 -7.906 7.602 1.00 84.19 303 ALA A O 1
ATOM 2334 N N . VAL A 1 304 ? -20.864 -6.698 9.425 1.00 84.19 304 VAL A N 1
ATOM 2335 C CA . VAL A 1 304 ? -21.837 -7.666 9.970 1.00 84.19 304 VAL A CA 1
ATOM 2336 C C . VAL A 1 304 ? -23.195 -7.581 9.267 1.00 84.19 304 VAL A C 1
ATOM 2338 O O . VAL A 1 304 ? -23.823 -8.605 9.013 1.00 84.19 304 VAL A O 1
ATOM 2341 N N . SER A 1 305 ? -23.665 -6.374 8.943 1.00 81.44 305 SER A N 1
ATOM 2342 C CA . SER A 1 305 ? -24.985 -6.173 8.328 1.00 81.44 305 SER A CA 1
ATOM 2343 C C . SER A 1 305 ? -24.997 -6.333 6.806 1.00 81.44 305 SER A C 1
ATOM 2345 O O . SER A 1 305 ? -26.069 -6.517 6.230 1.00 81.44 305 SER A O 1
ATOM 2347 N N . GLY A 1 306 ? -23.836 -6.225 6.146 1.00 82.00 306 GLY A N 1
ATOM 2348 C CA . GLY A 1 306 ? -23.718 -6.230 4.685 1.00 82.00 306 GLY A CA 1
ATOM 2349 C C . GLY A 1 306 ? -24.341 -5.007 3.997 1.00 82.00 306 GLY A C 1
ATOM 2350 O O . GLY A 1 306 ? -24.545 -5.030 2.784 1.00 82.00 306 GLY A O 1
ATOM 2351 N N . LYS A 1 307 ? -24.681 -3.957 4.756 1.00 83.50 307 LYS A N 1
ATOM 2352 C CA . LYS A 1 307 ? -25.355 -2.747 4.264 1.00 83.50 307 LYS A CA 1
ATOM 2353 C C . LYS A 1 307 ? -24.364 -1.676 3.790 1.00 83.50 307 LYS A C 1
ATOM 2355 O O . LYS A 1 307 ? -23.214 -1.660 4.233 1.00 83.50 307 LYS A O 1
ATOM 2360 N N . PRO A 1 308 ? -24.789 -0.757 2.901 1.00 82.94 308 PRO A N 1
ATOM 2361 C CA . PRO A 1 308 ? -23.961 0.376 2.501 1.00 82.94 308 PRO A CA 1
ATOM 2362 C C . PRO A 1 308 ? -23.703 1.330 3.679 1.00 82.94 308 PRO A C 1
ATOM 2364 O O . PRO A 1 308 ? -24.540 1.483 4.567 1.00 82.94 308 PRO A O 1
ATOM 2367 N N . TYR A 1 309 ? -22.557 2.020 3.654 1.00 81.06 309 TYR A N 1
ATOM 2368 C CA . TYR A 1 309 ? -22.099 2.878 4.760 1.00 81.06 309 TYR A CA 1
ATOM 2369 C C . TYR A 1 309 ? -23.121 3.925 5.207 1.00 81.06 309 TYR A C 1
ATOM 2371 O O . TYR A 1 309 ? -23.242 4.168 6.404 1.00 81.06 309 TYR A O 1
ATOM 2379 N N . GLU A 1 310 ? -23.857 4.535 4.277 1.00 81.06 310 GLU A N 1
ATOM 2380 C CA . GLU A 1 310 ? -24.856 5.558 4.612 1.00 81.06 310 GLU A CA 1
ATOM 2381 C C . GLU A 1 310 ? -25.998 4.986 5.461 1.00 81.06 310 GLU A C 1
ATOM 2383 O O . GLU A 1 310 ? -26.404 5.588 6.453 1.00 81.06 310 GLU A O 1
ATOM 2388 N N . GLU A 1 311 ? -26.452 3.769 5.153 1.00 82.56 311 GLU A N 1
ATOM 2389 C CA . GLU A 1 311 ? -27.455 3.084 5.971 1.00 82.56 311 GLU A CA 1
ATOM 2390 C C . GLU A 1 311 ? -26.892 2.690 7.339 1.00 82.56 311 GLU A C 1
ATOM 2392 O O . GLU A 1 311 ? -27.575 2.839 8.354 1.00 82.56 311 GLU A O 1
ATOM 2397 N N . CYS A 1 312 ? -25.637 2.232 7.397 1.00 81.50 312 CYS A N 1
ATOM 2398 C CA . CYS A 1 312 ? -24.967 1.936 8.664 1.00 81.50 312 CYS A CA 1
ATOM 2399 C C . CYS A 1 312 ? -24.839 3.187 9.544 1.00 81.50 312 CYS A C 1
ATOM 2401 O O . CYS A 1 312 ? -25.069 3.100 10.749 1.00 81.50 312 CYS A O 1
ATOM 2403 N N . ARG A 1 313 ? -24.549 4.358 8.958 1.00 81.88 313 ARG A N 1
ATOM 2404 C CA . ARG A 1 313 ? -24.521 5.635 9.690 1.00 81.88 313 ARG A CA 1
ATOM 2405 C C . ARG A 1 313 ? -25.882 5.977 10.279 1.00 81.88 313 ARG A C 1
ATOM 2407 O O . ARG A 1 313 ? -25.943 6.329 11.453 1.00 81.88 313 ARG A O 1
ATOM 2414 N N . CYS A 1 314 ? -26.964 5.814 9.516 1.00 82.44 314 CYS A N 1
ATOM 2415 C CA . CYS A 1 314 ? -28.316 6.023 10.037 1.00 82.44 314 CYS A CA 1
ATOM 2416 C C . CYS A 1 314 ? -28.657 5.058 11.182 1.00 82.44 314 CYS A C 1
ATOM 2418 O O . CYS A 1 314 ? -29.294 5.466 12.150 1.00 82.44 314 CYS A O 1
ATOM 2420 N N . LEU A 1 315 ? -28.220 3.795 11.106 1.00 80.94 315 LEU A N 1
ATOM 2421 C CA . LEU A 1 315 ? -28.428 2.820 12.182 1.00 80.94 315 LEU A CA 1
ATOM 2422 C C . LEU A 1 315 ? -27.680 3.207 13.461 1.00 80.94 315 LEU A C 1
ATOM 2424 O O . LEU A 1 315 ? -28.266 3.139 14.540 1.00 80.94 315 LEU A O 1
ATOM 2428 N N . VAL A 1 316 ? -26.421 3.639 13.345 1.00 81.31 316 VAL A N 1
ATOM 2429 C CA . VAL A 1 316 ? -25.633 4.105 14.496 1.00 81.31 316 VAL A CA 1
ATOM 2430 C C . VAL A 1 316 ? -26.268 5.352 15.112 1.00 81.31 316 VAL A C 1
ATOM 2432 O O . VAL A 1 316 ? -26.513 5.355 16.312 1.00 81.31 316 VAL A O 1
ATOM 2435 N N . GLN A 1 317 ? -26.646 6.352 14.310 1.00 82.12 317 GLN A N 1
ATOM 2436 C CA . GLN A 1 317 ? -27.339 7.556 14.800 1.00 82.12 317 GLN A CA 1
ATOM 2437 C C . GLN A 1 317 ? -28.682 7.225 15.465 1.00 82.12 317 GLN A C 1
ATOM 2439 O O . GLN A 1 317 ? -29.022 7.753 16.521 1.00 82.12 317 GLN A O 1
ATOM 2444 N N . GLY A 1 318 ? -29.449 6.305 14.876 1.00 78.81 318 GLY A N 1
ATOM 2445 C CA . GLY A 1 318 ? -30.698 5.823 15.459 1.00 78.81 318 GLY A CA 1
ATOM 2446 C C . GLY A 1 318 ? -30.492 5.089 16.785 1.00 78.81 318 GLY A C 1
ATOM 2447 O O . GLY A 1 318 ? -31.369 5.139 17.642 1.00 78.81 318 GLY A O 1
ATOM 2448 N N . ALA A 1 319 ? -29.349 4.424 16.968 1.00 78.12 319 ALA A N 1
ATOM 2449 C CA . ALA A 1 319 ? -28.962 3.807 18.232 1.00 78.12 319 ALA A CA 1
ATOM 2450 C C . ALA A 1 319 ? -28.468 4.838 19.256 1.00 78.12 319 ALA A C 1
ATOM 2452 O O . ALA A 1 319 ? -28.802 4.717 20.430 1.00 78.12 319 ALA A O 1
ATOM 2453 N N . GLU A 1 320 ? -27.758 5.881 18.820 1.00 78.12 320 GLU A N 1
ATOM 2454 C CA . GLU A 1 320 ? -27.359 7.002 19.677 1.00 78.12 320 GLU A CA 1
ATOM 2455 C C . GLU A 1 320 ? -28.566 7.747 20.249 1.00 78.12 320 GLU A C 1
ATOM 2457 O O . GLU A 1 320 ? -28.563 8.103 21.419 1.00 78.12 320 GLU A O 1
ATOM 2462 N N . HIS A 1 321 ? -29.635 7.928 19.471 1.00 75.94 321 HIS A N 1
ATOM 2463 C CA . HIS A 1 321 ? -30.877 8.524 19.975 1.00 75.94 321 HIS A CA 1
ATOM 2464 C C . HIS A 1 321 ? -31.585 7.685 21.054 1.00 75.94 321 HIS A C 1
ATOM 2466 O O . HIS A 1 321 ? -32.506 8.190 21.694 1.00 75.94 321 HIS A O 1
ATOM 2472 N N . ARG A 1 322 ? -31.191 6.416 21.247 1.00 71.06 322 ARG A N 1
ATOM 2473 C CA . ARG A 1 322 ? -31.699 5.552 22.325 1.00 71.06 322 ARG A CA 1
ATOM 2474 C C . ARG A 1 322 ? -30.877 5.659 23.618 1.00 71.06 322 ARG A C 1
ATOM 2476 O O . ARG A 1 322 ? -31.346 5.144 24.632 1.00 71.06 322 ARG A O 1
ATOM 2483 N N . LEU A 1 323 ? -29.673 6.249 23.572 1.00 67.69 323 LEU A N 1
ATOM 2484 C CA . LEU A 1 323 ? -28.756 6.427 24.713 1.00 67.69 323 LEU A CA 1
ATOM 2485 C C . LEU A 1 323 ? -29.224 7.501 25.694 1.00 67.69 323 LEU A C 1
ATOM 2487 O O . LEU A 1 323 ? -28.821 7.352 26.875 1.00 67.69 323 LEU A O 1
#

Solvent-accessible surface area (backbone atoms only — not comparable to full-atom values): 16595 Å² total; per-residue (Å²): 102,38,42,72,49,48,38,52,50,22,59,50,46,46,76,49,84,77,60,42,70,47,80,51,40,91,30,72,60,49,57,73,26,52,46,36,40,53,61,19,40,73,68,27,88,58,52,60,36,37,33,49,34,92,37,82,34,52,83,84,62,71,74,87,58,85,66,41,40,74,40,51,57,22,44,39,47,22,29,21,31,62,55,33,41,44,38,33,71,37,52,49,79,75,47,89,73,56,39,55,43,56,48,32,38,32,78,83,36,48,58,67,22,55,29,47,27,34,55,37,46,54,71,20,50,69,53,27,29,33,42,37,39,37,38,40,34,82,65,58,70,65,39,46,50,29,47,28,53,28,45,58,68,45,78,44,32,32,35,41,38,42,40,46,84,37,73,50,70,67,52,57,40,54,43,42,47,25,54,43,67,33,76,42,44,27,34,40,39,34,58,34,66,48,58,52,74,63,41,49,53,26,48,34,44,25,39,63,70,50,81,42,45,28,37,39,36,28,31,29,72,58,69,54,73,68,53,49,52,53,43,25,62,29,29,71,88,34,63,52,44,42,46,80,46,42,76,78,45,86,68,82,92,46,65,64,38,53,48,46,23,52,50,18,47,50,37,50,53,35,20,41,32,30,44,70,69,74,41,82,48,73,68,20,52,51,27,29,72,75,34,71,92,37,68,68,48,50,55,49,40,24,68,74,68,72,49,59,67,71,60,36,50,52,38,46,52,59,39,55,77,72,111

Foldseek 3Di:
DELVVLLVVLVVLLVDQAEAEAEPQPVNYALSSVLSNQVSQVNHPRHQAYENHEYPHDPPDDHPDQGACSSQQRYHYADALRRLQSNLVRQDQEDPDSQDGEYHHDPNHDLVSLLSNLVSCLRRVQQHAEYHYEYEQDHDPSSLVSNLSSQLSHQNHAEYEYHYPDQHDDNQLSVLLSLLNHARHQEYEEQHEAEDPSNLVSLLSSLQRYARHQYYEYQYYDDDPVSLVSNLVSLPLHLRHQDYYHNPDDDDPDPSNVVSNVVSVVLLVLCLCLLVVVDPDPSSLVSLVSPLPYVSNLVVNCVVVVDDSVVSNVSSVVSVVVD

Sequence (323 aa):
FGDLGARALAKALRQNSSLKRLDVSDCRLTEGAVSSFVESLALNNIVERVCLGNMEVTEEWAPTLPLTASVCSRLEVTWNTRGLEEWAACMPQDDRSCSHLSVAWTAETNPGGVVKWFSAARVSCTSLTELVISCPGTVPSECAKAFVSLLEATNSLKKLTIETVDHSYNVVTETICGLARNKTVREAIFHQYLHTDQDVKALHRVAVHKPALHRLKFRAYNLSKKALLSLALALEDNFVFLSLDFEYSPALKTYPLLCALNRNQSLLNRAVECVLNSSVDDESMQALRLLSTTDSLLDAVAAVSGKPYEECRCLVQGAEHRL

Radius of gyration: 21.95 Å; Cα contacts (8 Å, |Δi|>4): 602; chains: 1; bounding box: 53×36×58 Å

pLDDT: mean 84.63, std 8.69, range [53.41, 95.94]

Organism: Amblyomma cajennense (NCBI:txid34607)

InterPro domains:
  IPR032675 Leucine-rich repeat domain superfamily [G3DSA:3.80.10.10] (1-80)
  IPR032675 Leucine-rich repeat domain superfamily [G3DSA:3.80.10.10] (84-289)
  IPR052201 Leucine-rich repeat-containing regulator of pluripotency [PTHR24111] (1-247)